Protein AF-A0A556C5D8-F1 (afdb_monomer)

pLDDT: mean 78.42, std 22.82, range [24.97, 98.62]

Organism: Brevibacterium aurantiacum (NCBI:txid273384)

Foldseek 3Di:
DFDPFFDDDPCCVVDPLLVPADPLLNVLLVVQRGDRQQALLQKDFQDLQVVQVVDDPDDSVNSVVSLVRCVVSVQWDADPVQRMIHRLCNNVRRVLLQALVSLVRNLVRLVVDPDLVVLLSSLVSLVPHDLVPHDQDQDPVPRGGSSRSSVVSSVVSNVVSVVSVVDDPDDDDPDDDDDDDDDDDDDDDDDDDDDDDDDDDDDDDDDDDDDPPDPPPDDPPPPVLLVVLLVLLQVLLVVLVHDRDDDDPVLSVLSVCCCPPVVDDSVLSSVLSVVQSPDPVSSVQCRGSNSCSVCVVVSVVVVVVVVPPDPPPPDPPDVVVVVVVVVVVVVVVVVVVVVVVVVVVVVVVD

Sequence (350 aa):
MAREYAKLLTRIWANGDFKALRASDQRLYFQLISQPDISMCGVVTLAEKRWSLQVADQDEGQISDCLASLESSRFVVVDRGTQEVLVRSYIRSDEAWKSPTTMKGIDSSVRAVLSESLKAVLRDELIRIDTSKLSVRVSEKTGQSTKDYVEGVIRVIADDFKALSQAPTEGACQGASDTPTQGHKRNLHTTEPEPAPTPATAPAPETSSCRQSQATDDEPRLRPDVDDLLDLLDAEIEANGNKIPTRTKRNHDDMRLLIDRDQYTTDQIRYVIGWCQHDNFWKANILSPKKLREKFPQLVARIKAEQERPSERGQARNRADERGDQSRAVIENLRRMEEQHTQAIQGELL

Secondary structure (DSSP, 8-state):
---------GGGGG-HHHHHS-HHHHHHHHHHHT-TT--TTSEEE--HHHHHTT-SS--HHHHHHHHHHHH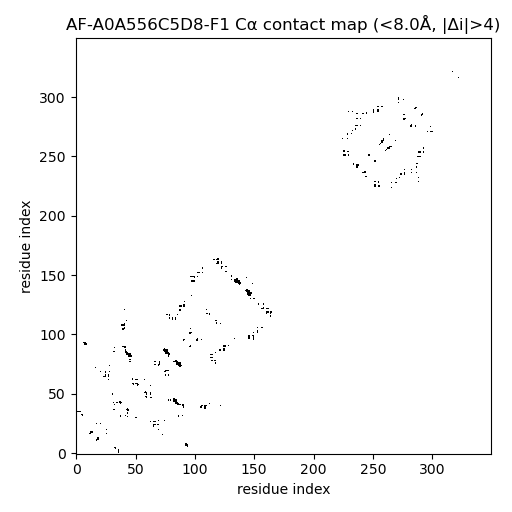HTTSEEEETTTTEEEETTHHHHH-GGGSHHHHHHHHHHHHH---H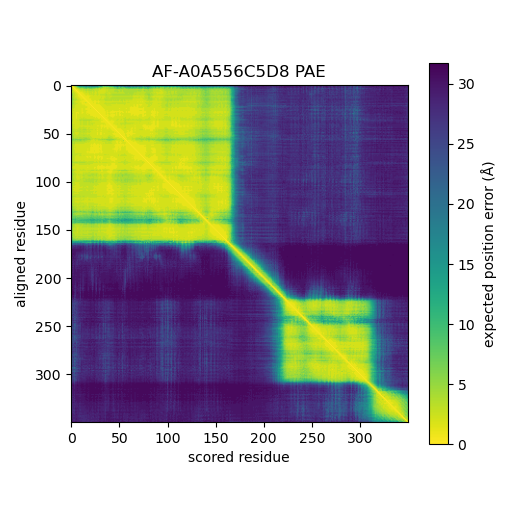HHHHHHHHHHHT---TTS--PBPTTTSSBHHHHHHHHHHHHHHHTSGGG----------------------------------------------------------HHHHHHHHHHHHHHHHTTPPPPP--HHHHHHHHHHHHTT---HHHHHHHHHHHHHSTTTTTT--SHHHHHHHHHHHHHHHHHHHSS----S----HHHHHHHHHHHHHHHHHHHHHHHHHHHHHH--

Solvent-accessible surface area (backbone atoms only — not comparable to full-atom values): 21568 Å² total; per-residue (Å²): 131,85,68,89,76,58,81,77,64,76,67,55,82,73,35,66,73,61,68,70,47,53,73,67,37,51,48,49,52,53,51,57,70,53,43,76,73,46,42,69,49,27,39,28,72,61,46,49,68,63,54,23,74,75,43,94,90,41,50,44,67,57,45,49,53,31,50,52,52,34,34,76,70,64,48,35,46,79,41,80,89,71,34,37,29,35,36,58,58,36,46,77,64,62,50,50,59,80,38,70,72,47,32,52,48,24,53,57,38,52,71,66,53,81,45,61,69,57,44,31,52,50,36,56,49,53,72,67,56,82,62,82,86,46,53,75,65,61,36,89,91,73,76,43,18,59,34,58,53,46,53,49,52,48,49,52,50,39,60,77,42,49,68,60,70,67,66,73,96,73,82,83,87,86,77,88,77,89,85,89,83,86,90,87,81,88,86,88,84,88,84,85,84,87,86,88,87,86,84,88,84,86,86,85,84,90,80,88,83,85,83,78,77,75,74,76,85,70,74,87,72,81,52,62,70,52,52,54,52,49,54,52,50,40,52,54,38,42,77,71,74,44,82,66,65,82,91,43,76,66,45,53,52,40,48,46,40,42,41,74,72,66,64,46,51,70,68,56,51,53,52,50,51,56,52,37,59,72,34,83,71,42,42,78,64,50,71,43,56,57,46,42,59,78,40,41,70,61,51,54,53,48,54,48,54,59,68,67,49,68,84,80,83,64,78,81,81,51,78,64,58,58,48,51,53,51,54,48,52,51,52,53,50,52,53,52,49,51,52,50,51,52,52,51,55,58,63,75,74,113

Structure (mmCIF, N/CA/C/O backbone):
data_AF-A0A556C5D8-F1
#
_entry.id   AF-A0A556C5D8-F1
#
loop_
_atom_site.group_PDB
_atom_site.id
_atom_site.type_symbol
_atom_site.label_atom_id
_atom_site.label_alt_id
_atom_site.label_comp_id
_atom_site.label_asym_id
_atom_site.label_entity_id
_atom_site.label_seq_id
_atom_site.pdbx_PDB_ins_code
_atom_site.Cartn_x
_atom_site.Cartn_y
_atom_site.Cartn_z
_atom_site.occupancy
_atom_site.B_iso_or_equiv
_atom_site.auth_seq_id
_atom_site.auth_comp_id
_atom_site.auth_asym_id
_atom_site.auth_atom_id
_atom_site.pdbx_PDB_model_num
ATOM 1 N N . MET A 1 1 ? -0.410 6.462 -10.526 1.00 48.69 1 MET A N 1
ATOM 2 C CA . MET A 1 1 ? -1.483 5.516 -10.901 1.00 48.69 1 MET A CA 1
ATOM 3 C C . MET A 1 1 ? -2.252 5.194 -9.639 1.00 48.69 1 MET A C 1
ATOM 5 O O . MET A 1 1 ? -1.605 4.951 -8.627 1.00 48.69 1 MET A O 1
ATOM 9 N N . ALA A 1 2 ? -3.581 5.274 -9.677 1.00 61.81 2 ALA A N 1
ATOM 10 C CA . ALA A 1 2 ? -4.414 4.850 -8.556 1.00 61.81 2 ALA A CA 1
ATOM 11 C C . ALA A 1 2 ? -4.236 3.338 -8.332 1.00 61.81 2 ALA A C 1
ATOM 13 O O . ALA A 1 2 ? -4.029 2.590 -9.288 1.00 61.81 2 ALA A O 1
ATOM 14 N N . ARG A 1 3 ? -4.240 2.901 -7.074 1.00 79.81 3 ARG A N 1
ATOM 15 C CA . ARG A 1 3 ? -4.069 1.493 -6.705 1.00 79.81 3 ARG A CA 1
ATOM 16 C C . ARG A 1 3 ? -5.371 0.738 -6.975 1.00 79.81 3 ARG A C 1
ATOM 18 O O . ARG A 1 3 ? -6.391 1.073 -6.390 1.00 79.81 3 ARG A O 1
ATOM 25 N N . GLU A 1 4 ? -5.328 -0.273 -7.839 1.00 88.56 4 GLU A N 1
ATOM 26 C CA . GLU A 1 4 ? -6.520 -1.060 -8.211 1.00 88.56 4 GLU A CA 1
ATOM 27 C C . GLU A 1 4 ? -6.743 -2.286 -7.316 1.00 88.56 4 GLU A C 1
ATOM 29 O O . GLU A 1 4 ? -7.871 -2.741 -7.153 1.00 88.56 4 GLU A O 1
ATOM 34 N N . TYR A 1 5 ? -5.675 -2.837 -6.733 1.00 91.50 5 TYR A N 1
ATOM 35 C CA . TYR A 1 5 ? -5.735 -4.044 -5.912 1.00 91.50 5 TYR A CA 1
ATOM 36 C C . TYR A 1 5 ? -4.735 -3.998 -4.753 1.00 91.50 5 TYR A C 1
ATOM 38 O O . TYR A 1 5 ? -3.703 -3.320 -4.807 1.00 91.50 5 TYR A O 1
ATOM 46 N N . ALA A 1 6 ? -5.025 -4.776 -3.711 1.00 91.94 6 ALA A N 1
ATOM 47 C CA . ALA A 1 6 ? -4.117 -5.023 -2.599 1.00 91.94 6 ALA A CA 1
ATOM 48 C C . ALA A 1 6 ? -3.494 -6.417 -2.706 1.00 91.94 6 ALA A C 1
ATOM 50 O O . ALA A 1 6 ? -4.176 -7.395 -3.015 1.00 91.94 6 ALA A O 1
ATOM 51 N N . LYS A 1 7 ? -2.188 -6.523 -2.441 1.00 92.12 7 LYS A N 1
ATOM 52 C CA . LYS A 1 7 ? -1.512 -7.819 -2.382 1.00 92.12 7 LYS A CA 1
ATOM 53 C C . LYS A 1 7 ? -1.818 -8.487 -1.043 1.00 92.12 7 LYS A C 1
ATOM 55 O O . LYS A 1 7 ? -1.436 -7.974 0.005 1.00 92.12 7 LYS A O 1
ATOM 60 N N . LEU A 1 8 ? -2.439 -9.664 -1.090 1.00 93.06 8 LEU A N 1
ATOM 61 C CA . LEU A 1 8 ? -2.645 -10.514 0.077 1.00 93.06 8 LEU A CA 1
ATOM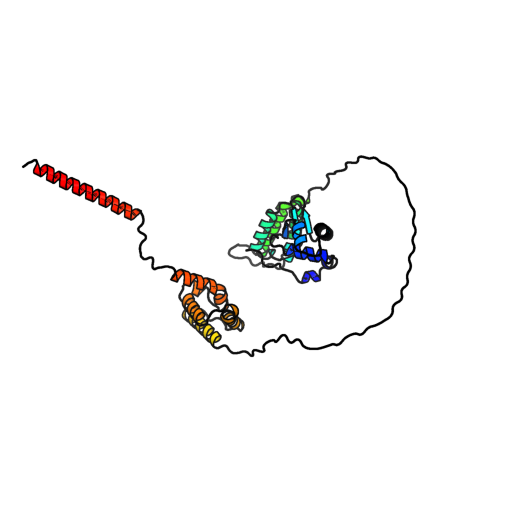 62 C C . LEU A 1 8 ? -1.825 -11.800 -0.055 1.00 93.06 8 LEU A C 1
ATOM 64 O O . LEU A 1 8 ? -2.045 -12.603 -0.959 1.00 93.06 8 LEU A O 1
ATOM 68 N N . LEU A 1 9 ? -0.865 -12.001 0.848 1.00 92.88 9 LEU A N 1
ATOM 69 C CA . LEU A 1 9 ? -0.041 -13.207 0.846 1.00 92.88 9 LEU A CA 1
ATOM 70 C C . LEU A 1 9 ? -0.735 -14.342 1.599 1.00 92.88 9 LEU A C 1
ATOM 72 O O . LEU A 1 9 ? -1.096 -14.194 2.764 1.00 92.88 9 LEU A O 1
ATOM 76 N N . THR A 1 10 ? -0.813 -15.516 0.972 1.00 94.50 10 THR A N 1
ATOM 77 C CA . THR A 1 10 ? -1.449 -16.722 1.536 1.00 94.50 10 THR A CA 1
ATOM 78 C C . THR A 1 10 ? -0.845 -17.169 2.869 1.00 94.50 10 THR A C 1
ATOM 80 O O . THR A 1 10 ? -1.541 -17.758 3.692 1.00 94.50 10 THR A O 1
ATOM 83 N N . ARG A 1 11 ? 0.425 -16.824 3.134 1.00 93.62 11 ARG A N 1
ATOM 84 C CA . ARG A 1 11 ? 1.113 -17.093 4.409 1.00 93.62 11 ARG A CA 1
ATOM 85 C C . ARG A 1 11 ? 0.444 -16.451 5.628 1.00 93.62 11 ARG A C 1
ATOM 87 O O . ARG A 1 11 ? 0.745 -16.859 6.744 1.00 93.62 11 ARG A O 1
ATOM 94 N N . ILE A 1 12 ? -0.445 -15.471 5.441 1.00 95.06 12 ILE A N 1
ATOM 95 C CA . ILE A 1 12 ? -1.185 -14.852 6.548 1.00 95.06 12 ILE A CA 1
ATOM 96 C C . ILE A 1 12 ? -1.992 -15.886 7.345 1.00 95.06 12 ILE A C 1
ATOM 98 O O . ILE A 1 12 ? -2.050 -15.808 8.566 1.00 95.06 12 ILE A O 1
ATOM 102 N N . TRP A 1 13 ? -2.507 -16.923 6.678 1.00 95.69 13 TRP A N 1
ATOM 103 C CA . TRP A 1 13 ? -3.275 -17.999 7.309 1.00 95.69 13 TRP A CA 1
ATOM 104 C C . TRP A 1 13 ? -2.419 -18.963 8.139 1.00 95.69 13 TRP A C 1
ATOM 106 O O . TRP A 1 13 ? -2.957 -19.753 8.910 1.00 95.69 13 TRP A O 1
ATOM 116 N N . ALA A 1 14 ? -1.090 -18.895 8.012 1.00 96.19 14 ALA A N 1
ATOM 117 C CA . ALA A 1 14 ? -0.152 -19.622 8.862 1.00 96.19 14 ALA A CA 1
ATOM 118 C C . ALA A 1 14 ? 0.304 -18.802 10.086 1.00 96.19 14 ALA A C 1
ATOM 120 O O . ALA A 1 14 ? 0.977 -19.341 10.961 1.00 96.19 14 ALA A O 1
ATOM 121 N N . ASN A 1 15 ? -0.044 -17.511 10.168 1.00 94.94 15 ASN A N 1
ATOM 122 C CA . ASN A 1 15 ? 0.349 -16.643 11.275 1.00 94.94 15 ASN A CA 1
ATOM 123 C C . ASN A 1 15 ? -0.544 -16.895 12.506 1.00 94.94 15 ASN A C 1
ATOM 125 O O . ASN A 1 15 ? -1.748 -16.643 12.463 1.00 94.94 15 ASN A O 1
ATOM 129 N N . GLY A 1 16 ? 0.053 -17.378 13.602 1.00 96.88 16 GLY A N 1
ATOM 130 C CA . GLY A 1 16 ? -0.649 -17.658 14.859 1.00 96.88 16 GLY A CA 1
ATOM 131 C C . GLY A 1 16 ? -1.319 -16.428 15.474 1.00 96.88 16 GLY A C 1
ATOM 132 O O . GLY A 1 16 ? -2.478 -16.518 15.871 1.00 96.88 16 GLY A O 1
ATOM 133 N N . ASP A 1 17 ? -0.643 -15.278 15.454 1.00 96.50 17 ASP A N 1
ATOM 134 C CA . ASP A 1 17 ? -1.168 -14.023 16.004 1.00 96.50 17 ASP A CA 1
ATOM 135 C C . ASP A 1 17 ? -2.386 -13.550 15.207 1.00 96.50 17 ASP A C 1
ATOM 137 O O . ASP A 1 17 ? -3.381 -13.115 15.776 1.00 96.50 17 ASP A O 1
ATOM 141 N N . PHE A 1 18 ? -2.349 -13.698 13.877 1.00 97.00 18 PHE A N 1
ATOM 142 C CA . PHE A 1 18 ? -3.474 -13.309 13.022 1.00 97.00 18 PHE A CA 1
ATOM 143 C C . PHE A 1 18 ? -4.680 -14.224 13.239 1.00 97.00 18 PHE A C 1
ATOM 145 O O . PHE A 1 18 ? -5.815 -13.757 13.302 1.00 97.00 18 PHE A O 1
ATOM 152 N N . LYS A 1 19 ? -4.445 -15.531 13.397 1.00 97.31 19 LYS A N 1
ATOM 153 C CA . LYS A 1 19 ? -5.501 -16.510 13.686 1.00 97.31 19 LYS A CA 1
ATOM 154 C C . LYS A 1 19 ? -6.168 -16.297 15.047 1.00 97.31 19 LYS A C 1
ATOM 156 O O . LYS A 1 19 ? -7.308 -16.715 15.204 1.00 97.31 19 LYS A O 1
ATOM 161 N N . ALA A 1 20 ? -5.467 -15.698 16.008 1.00 97.56 20 ALA A N 1
ATOM 162 C CA . ALA A 1 20 ? -6.001 -15.401 17.335 1.00 97.56 20 ALA A CA 1
ATOM 163 C C . ALA A 1 20 ? -6.923 -14.166 17.358 1.00 97.56 20 ALA A C 1
ATOM 165 O O . ALA A 1 20 ? -7.664 -13.976 18.321 1.00 97.56 20 ALA A O 1
ATOM 166 N N . LEU A 1 21 ? -6.895 -13.338 16.307 1.00 97.81 21 LEU A N 1
ATOM 167 C CA . LEU A 1 21 ? -7.764 -12.170 16.178 1.00 97.81 21 LEU A CA 1
ATOM 168 C C . LEU A 1 21 ? -9.237 -12.562 16.010 1.00 97.81 21 LEU A C 1
ATOM 170 O O . LEU A 1 21 ? -9.569 -13.577 15.391 1.00 97.81 21 LEU A O 1
ATOM 174 N N . ARG A 1 22 ? -10.137 -11.689 16.479 1.00 98.00 22 ARG A N 1
ATOM 175 C CA . ARG A 1 22 ? -11.575 -11.801 16.197 1.00 98.00 22 ARG A CA 1
ATOM 176 C C . ARG A 1 22 ? -11.821 -11.652 14.695 1.00 98.00 22 ARG A C 1
ATOM 178 O O . ARG A 1 22 ? -11.087 -10.944 14.005 1.00 98.00 22 ARG A O 1
ATOM 185 N N . ALA A 1 23 ? -12.909 -12.232 14.193 1.00 97.75 23 ALA A N 1
ATOM 186 C CA . ALA A 1 23 ? -13.290 -12.088 12.785 1.00 97.75 23 ALA A CA 1
ATOM 187 C C . ALA A 1 23 ? -13.443 -10.610 12.365 1.00 97.75 23 ALA A C 1
ATOM 189 O O . ALA A 1 23 ? -13.009 -10.229 11.278 1.00 97.75 23 ALA A O 1
ATOM 190 N N . SER A 1 24 ? -13.986 -9.762 13.247 1.00 97.56 24 SER A N 1
ATOM 191 C CA . SER A 1 24 ? -14.103 -8.315 13.028 1.00 97.56 24 SER A CA 1
ATOM 192 C C . SER A 1 24 ? -12.744 -7.620 12.897 1.00 97.56 24 SER A C 1
ATOM 194 O O . SER A 1 24 ? -12.581 -6.760 12.035 1.00 97.56 24 SER A O 1
ATOM 196 N N . ASP A 1 25 ? -11.758 -8.031 13.698 1.00 98.19 25 ASP A N 1
ATOM 197 C CA . ASP A 1 25 ? -10.405 -7.466 13.700 1.00 98.19 25 ASP A CA 1
ATOM 198 C C . ASP A 1 25 ? -9.641 -7.891 12.435 1.00 98.19 25 ASP A C 1
ATOM 200 O O . ASP A 1 25 ? -9.009 -7.065 11.779 1.00 98.19 25 ASP A O 1
ATOM 204 N N . GLN A 1 26 ? -9.755 -9.165 12.035 1.00 98.06 26 GLN A N 1
ATOM 205 C CA . GLN A 1 26 ? -9.200 -9.663 10.768 1.00 98.06 26 GLN A CA 1
ATOM 206 C C . GLN A 1 26 ? -9.795 -8.917 9.565 1.00 98.06 26 GLN A C 1
ATOM 208 O O . GLN A 1 26 ? -9.069 -8.508 8.658 1.00 98.06 26 GLN A O 1
ATOM 213 N N . ARG A 1 27 ? -11.117 -8.707 9.570 1.00 97.50 27 ARG A N 1
ATOM 214 C CA . ARG A 1 27 ? -11.841 -7.960 8.535 1.00 97.50 27 ARG A CA 1
ATOM 215 C C . ARG A 1 27 ? -11.383 -6.504 8.473 1.00 97.50 27 ARG A C 1
ATOM 217 O O . ARG A 1 27 ? -11.071 -6.036 7.379 1.00 97.50 27 ARG A O 1
ATOM 224 N N . LEU A 1 28 ? -11.258 -5.822 9.615 1.00 98.19 28 LEU A N 1
ATOM 225 C CA . LEU A 1 28 ? -10.736 -4.454 9.656 1.00 98.19 28 LEU A CA 1
ATOM 226 C C . LEU A 1 28 ? -9.284 -4.393 9.164 1.00 98.19 28 LEU A C 1
ATOM 228 O O . LEU A 1 28 ? -8.945 -3.516 8.377 1.00 98.19 28 LEU A O 1
ATOM 232 N N . TYR A 1 29 ? -8.429 -5.350 9.533 1.00 97.94 29 TYR A N 1
ATOM 233 C CA . TYR A 1 29 ? -7.067 -5.422 8.997 1.00 97.94 29 TYR A CA 1
ATOM 234 C C . TYR A 1 29 ? -7.061 -5.495 7.460 1.00 97.94 29 TYR A C 1
ATOM 236 O O . TYR A 1 29 ? -6.327 -4.748 6.808 1.00 97.94 29 TYR A O 1
ATOM 244 N N . PHE A 1 30 ? -7.913 -6.343 6.868 1.00 97.50 30 PHE A N 1
ATOM 245 C CA . PHE A 1 30 ? -8.060 -6.420 5.412 1.00 97.50 30 PHE A CA 1
ATOM 246 C C . PHE A 1 30 ? -8.592 -5.126 4.801 1.00 97.50 30 PHE A C 1
ATOM 248 O O . PHE A 1 30 ? -8.097 -4.694 3.757 1.00 97.50 30 PHE A O 1
ATOM 255 N N . GLN A 1 31 ? -9.552 -4.484 5.463 1.00 96.88 31 GLN A N 1
ATOM 256 C CA . GLN A 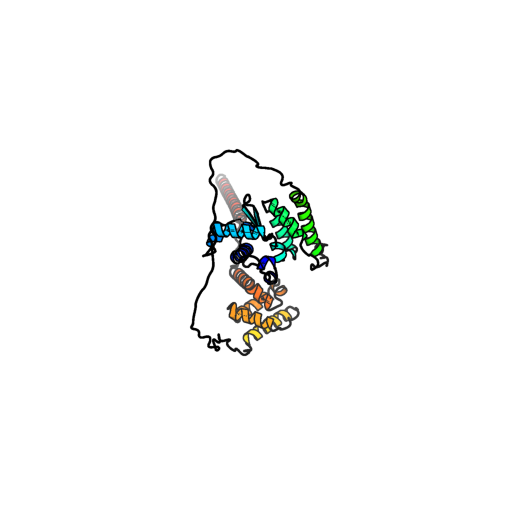1 31 ? -10.080 -3.189 5.057 1.00 96.88 31 GLN A CA 1
ATOM 257 C C . GLN A 1 31 ? -8.978 -2.122 5.037 1.00 96.88 31 GLN A C 1
ATOM 259 O O . GLN A 1 31 ? -8.879 -1.398 4.051 1.00 96.88 31 GLN A O 1
ATOM 264 N N . LEU A 1 32 ? -8.105 -2.068 6.051 1.00 97.25 32 LEU A N 1
ATOM 265 C CA . LEU A 1 32 ? -6.997 -1.108 6.135 1.00 97.25 32 LEU A CA 1
ATOM 266 C C . LEU A 1 32 ? -5.977 -1.301 5.005 1.00 97.25 32 LEU A C 1
ATOM 268 O O . LEU A 1 32 ? -5.659 -0.351 4.292 1.00 97.25 32 LEU A O 1
ATOM 272 N N . ILE A 1 33 ? -5.497 -2.530 4.777 1.00 96.31 33 ILE A N 1
ATOM 273 C CA . ILE A 1 33 ? -4.471 -2.786 3.745 1.00 96.31 33 ILE A CA 1
ATOM 274 C C . ILE A 1 33 ? -4.988 -2.639 2.311 1.00 96.31 33 ILE A C 1
ATOM 276 O O . ILE A 1 33 ? -4.177 -2.634 1.380 1.00 96.31 33 ILE A O 1
ATOM 280 N N . SER A 1 34 ? -6.306 -2.554 2.125 1.00 95.38 34 SER A N 1
ATOM 281 C CA . SER A 1 34 ? -6.972 -2.403 0.829 1.00 95.38 34 SER A CA 1
ATOM 282 C C . SER A 1 34 ? -7.581 -1.021 0.600 1.00 95.38 34 SER A C 1
ATOM 284 O O . SER A 1 34 ? -8.185 -0.801 -0.448 1.00 95.38 34 SER A O 1
ATOM 286 N N . GLN A 1 35 ? -7.367 -0.067 1.513 1.00 95.06 35 GLN A N 1
ATOM 287 C CA . GLN A 1 35 ? -7.800 1.307 1.286 1.00 95.06 35 GLN A CA 1
ATOM 288 C C . GLN A 1 35 ? -7.082 1.938 0.072 1.00 95.06 35 GLN A C 1
ATOM 290 O O . GLN A 1 35 ? -5.907 1.640 -0.184 1.00 95.06 35 GLN A O 1
ATOM 295 N N . PRO A 1 36 ? -7.763 2.826 -0.675 1.00 93.12 36 PRO A N 1
ATOM 296 C CA . PRO A 1 36 ? -7.181 3.507 -1.831 1.00 93.12 36 PRO A CA 1
ATOM 297 C C . PRO A 1 36 ? -6.132 4.565 -1.453 1.00 93.12 36 PRO A C 1
ATOM 299 O O . PRO A 1 36 ? -5.277 4.886 -2.275 1.00 93.12 36 PRO A O 1
ATOM 302 N N . ASP A 1 37 ? -6.189 5.100 -0.232 1.00 94.00 37 ASP A N 1
ATOM 303 C CA . ASP A 1 37 ? -5.324 6.163 0.294 1.00 94.00 37 ASP A CA 1
ATOM 304 C C . ASP A 1 37 ? -4.154 5.648 1.150 1.00 94.00 37 ASP A C 1
ATOM 306 O O . ASP A 1 37 ? -3.397 6.452 1.690 1.00 94.00 37 ASP A O 1
ATOM 310 N N . ILE A 1 38 ? -3.956 4.329 1.261 1.00 96.06 38 ILE A N 1
ATOM 311 C CA . ILE A 1 38 ? -2.793 3.787 1.975 1.00 96.06 38 ILE A CA 1
ATOM 312 C C . ILE A 1 38 ? -1.491 4.098 1.223 1.00 96.06 38 ILE A C 1
ATOM 314 O O . ILE A 1 38 ? -1.346 3.840 0.023 1.00 96.06 38 ILE A O 1
ATOM 318 N N . SER A 1 39 ? -0.520 4.646 1.946 1.00 96.06 39 SER A N 1
ATOM 319 C CA . SER A 1 39 ? 0.785 5.026 1.413 1.00 96.06 39 SER A CA 1
ATOM 320 C C . SER A 1 39 ? 1.675 3.810 1.119 1.00 96.06 39 SER A C 1
ATOM 322 O O . SER A 1 39 ? 1.414 2.685 1.556 1.00 96.06 39 SER A O 1
ATOM 324 N N . MET A 1 40 ? 2.800 4.023 0.423 1.00 95.31 40 MET A N 1
ATOM 325 C CA . MET A 1 40 ? 3.754 2.934 0.155 1.00 95.31 40 MET A CA 1
ATOM 326 C C . MET A 1 40 ? 4.412 2.382 1.428 1.00 95.31 40 MET A C 1
ATOM 328 O O . MET A 1 40 ? 4.891 1.249 1.416 1.00 95.31 40 MET A O 1
ATOM 332 N N . CYS A 1 41 ? 4.433 3.154 2.520 1.00 96.69 41 CYS A N 1
ATOM 333 C CA . CYS A 1 41 ? 4.939 2.702 3.815 1.00 96.69 41 CYS A CA 1
ATOM 334 C C . CYS A 1 41 ? 3.857 2.075 4.714 1.00 96.69 41 CYS A C 1
ATOM 336 O O . CYS A 1 41 ? 4.185 1.592 5.793 1.00 96.69 41 CYS A O 1
ATOM 338 N N . GLY A 1 42 ? 2.599 2.001 4.261 1.00 97.12 42 GLY A N 1
ATOM 339 C CA . GLY A 1 42 ? 1.514 1.351 5.001 1.00 97.12 42 GLY A CA 1
ATOM 340 C C . GLY A 1 42 ? 0.800 2.250 6.004 1.00 97.12 42 GLY A C 1
ATOM 341 O O . GLY A 1 42 ? 0.186 1.737 6.938 1.00 97.12 42 GLY A O 1
ATOM 342 N N . VAL A 1 43 ? 0.896 3.569 5.829 1.00 98.31 43 VAL A N 1
ATOM 343 C CA . VAL A 1 43 ? 0.160 4.555 6.628 1.00 98.31 43 VAL A CA 1
ATOM 344 C C . VAL A 1 43 ? -1.121 4.940 5.898 1.00 98.31 43 VAL A C 1
ATOM 346 O O . VAL A 1 43 ? -1.097 5.184 4.693 1.00 98.31 43 VAL A O 1
ATOM 349 N N . VAL A 1 44 ? -2.232 4.985 6.625 1.00 97.75 44 VAL A N 1
ATOM 350 C CA . VAL A 1 44 ? -3.548 5.404 6.136 1.00 97.75 44 VAL A CA 1
ATOM 351 C C . VAL A 1 44 ? -4.139 6.452 7.075 1.00 97.75 44 VAL A C 1
ATOM 353 O O . VAL A 1 44 ? -3.843 6.459 8.270 1.00 97.75 44 VAL A O 1
ATOM 356 N N . THR A 1 45 ? -4.984 7.337 6.551 1.00 97.62 45 THR A N 1
ATOM 357 C CA . THR A 1 45 ? -5.720 8.309 7.366 1.00 97.62 45 THR A CA 1
ATOM 358 C C . THR A 1 45 ? -6.683 7.599 8.320 1.00 97.62 45 THR A C 1
ATOM 360 O O . THR A 1 45 ? -7.474 6.755 7.889 1.00 97.62 45 THR A O 1
ATOM 363 N N . LEU A 1 46 ? -6.649 7.966 9.603 1.00 98.06 46 LEU A N 1
ATOM 364 C CA . LEU A 1 46 ? -7.586 7.498 10.622 1.00 98.06 46 LEU A CA 1
ATOM 365 C C . LEU A 1 46 ? -8.992 8.017 10.305 1.00 98.06 46 LEU A C 1
ATOM 367 O O . LEU A 1 46 ? -9.288 9.195 10.488 1.00 98.06 46 LEU A O 1
ATOM 371 N N . ALA A 1 47 ? -9.860 7.133 9.816 1.00 96.56 47 ALA A N 1
ATOM 372 C CA . ALA A 1 47 ? -11.180 7.508 9.322 1.00 96.56 47 ALA A CA 1
ATOM 373 C C . ALA A 1 47 ? -12.262 6.527 9.800 1.00 96.56 47 ALA A C 1
ATOM 375 O O . ALA A 1 47 ? -12.954 5.916 8.987 1.00 96.56 47 ALA A O 1
ATOM 376 N N . GLU A 1 48 ? -12.418 6.388 11.120 1.00 97.31 48 GLU A N 1
ATOM 377 C CA . GLU A 1 48 ? -13.325 5.417 11.764 1.00 97.31 48 GLU A CA 1
ATOM 378 C C . GLU A 1 48 ? -14.762 5.519 11.229 1.00 97.31 48 GLU A C 1
ATOM 380 O O . GLU A 1 48 ? -15.322 4.530 10.754 1.00 97.31 48 GLU A O 1
ATOM 385 N N . LYS A 1 49 ? -15.308 6.739 11.163 1.00 97.06 49 LYS A N 1
ATOM 386 C CA . LYS A 1 49 ? -16.622 7.012 10.566 1.00 97.06 49 LYS A CA 1
ATOM 387 C C . LYS A 1 49 ? -16.731 6.616 9.090 1.00 97.06 49 LYS A C 1
ATOM 389 O O . LYS A 1 49 ? -17.787 6.198 8.636 1.00 97.06 49 LYS A O 1
ATOM 394 N N . ARG A 1 50 ? -15.664 6.765 8.298 1.00 97.38 50 ARG A N 1
ATOM 395 C CA . ARG A 1 50 ? -15.669 6.351 6.881 1.00 97.38 50 ARG A CA 1
ATOM 396 C C . ARG A 1 50 ? -15.678 4.830 6.771 1.00 97.38 50 ARG A C 1
ATOM 398 O O . ARG A 1 50 ? -16.335 4.291 5.887 1.00 97.38 50 ARG A O 1
ATOM 405 N N . TRP A 1 51 ? -14.939 4.152 7.642 1.00 97.56 51 TRP A N 1
ATOM 406 C CA . TRP A 1 51 ? -14.830 2.698 7.634 1.00 97.56 51 TRP A CA 1
ATOM 407 C C . TRP A 1 51 ? -16.099 2.011 8.133 1.00 97.56 51 TRP A C 1
ATOM 409 O O . TRP A 1 51 ? -16.451 0.980 7.564 1.00 97.56 51 TRP A O 1
ATOM 419 N N . SER A 1 52 ? -16.827 2.600 9.089 1.00 97.31 52 SER A N 1
ATOM 420 C CA . SER A 1 52 ? -18.134 2.082 9.523 1.00 97.31 52 SER A CA 1
ATOM 421 C C . SER A 1 52 ? -19.193 2.138 8.415 1.00 97.31 52 SER A C 1
ATOM 423 O O . SER A 1 52 ? -20.045 1.268 8.333 1.00 97.31 52 SER A O 1
ATOM 425 N N . LEU A 1 53 ? -19.097 3.083 7.472 1.00 97.38 53 LEU A N 1
ATOM 426 C CA . LEU A 1 53 ? -19.992 3.141 6.304 1.00 97.38 53 LEU A CA 1
ATOM 427 C C . LEU A 1 53 ? -19.705 2.069 5.236 1.00 97.38 53 LEU A C 1
ATOM 429 O O . LEU A 1 53 ? -20.475 1.927 4.288 1.00 97.38 53 LEU A O 1
ATOM 433 N N . GLN A 1 54 ? -18.597 1.333 5.348 1.00 96.00 54 GLN A N 1
ATOM 434 C CA . GLN A 1 54 ? -18.200 0.283 4.398 1.00 96.00 54 GLN A CA 1
ATOM 435 C C . GLN A 1 54 ? -18.605 -1.121 4.879 1.00 96.00 54 GLN A C 1
ATOM 437 O O . GLN A 1 54 ? -18.223 -2.122 4.271 1.00 96.00 54 GLN A O 1
ATOM 442 N N . VAL A 1 55 ? -19.354 -1.205 5.979 1.00 95.75 55 VAL A N 1
ATOM 443 C CA . VAL A 1 55 ? -19.722 -2.447 6.653 1.00 95.75 55 VAL A CA 1
ATOM 444 C C . VAL A 1 55 ? -21.135 -2.325 7.226 1.00 95.75 55 VAL A C 1
ATOM 446 O O . VAL A 1 55 ? -21.518 -1.283 7.738 1.00 95.75 55 VAL A O 1
ATOM 449 N N . ALA A 1 56 ? -21.945 -3.377 7.098 1.00 95.69 56 ALA A N 1
ATOM 450 C CA . ALA A 1 56 ? -23.357 -3.320 7.488 1.00 95.69 56 ALA A CA 1
ATOM 451 C C . ALA A 1 56 ? -23.588 -3.552 8.992 1.00 95.69 56 ALA A C 1
ATOM 453 O O . ALA A 1 56 ? -24.600 -3.117 9.532 1.00 95.69 56 ALA A O 1
ATOM 454 N N . ASP A 1 57 ? -22.677 -4.271 9.649 1.00 95.06 57 ASP A N 1
ATOM 455 C CA . ASP A 1 57 ? -22.821 -4.799 11.008 1.00 95.06 57 ASP A CA 1
ATOM 456 C C . ASP A 1 57 ? -21.906 -4.120 12.041 1.00 95.06 57 ASP A C 1
ATOM 458 O O . ASP A 1 57 ? -21.795 -4.617 13.162 1.00 95.06 57 ASP A O 1
ATOM 462 N N . GLN A 1 58 ? -21.226 -3.023 11.676 1.00 95.69 58 GLN A N 1
ATOM 463 C CA . GLN A 1 58 ? -20.358 -2.285 12.597 1.00 95.69 58 GLN A CA 1
ATOM 464 C C . GLN A 1 58 ? -20.596 -0.776 12.567 1.00 95.69 58 GLN A C 1
ATOM 466 O O . GLN A 1 58 ? -20.583 -0.158 11.504 1.00 95.69 58 GLN A O 1
ATOM 471 N N . ASP A 1 59 ? -20.730 -0.178 13.746 1.00 97.31 59 ASP A N 1
ATOM 472 C CA . ASP A 1 59 ? -20.712 1.267 13.946 1.00 97.31 59 ASP A CA 1
ATOM 473 C C . ASP A 1 59 ? -19.294 1.810 14.220 1.00 97.31 59 ASP A C 1
ATOM 475 O O . ASP A 1 59 ? -18.304 1.078 14.249 1.00 97.31 59 ASP A O 1
ATOM 479 N N . GLU A 1 60 ? -19.183 3.130 14.386 1.00 97.56 60 GLU A N 1
ATOM 480 C CA . GLU A 1 60 ? -17.907 3.808 14.647 1.00 97.56 60 GLU A CA 1
ATOM 481 C C . GLU A 1 60 ? -17.232 3.328 15.945 1.00 97.56 60 GLU A C 1
ATOM 483 O O . GLU A 1 60 ? -16.017 3.128 15.958 1.00 97.56 60 GLU A O 1
ATOM 488 N N . GLY A 1 61 ? -18.003 3.060 17.004 1.00 98.00 61 GLY A N 1
ATOM 489 C CA . GLY A 1 61 ? -17.472 2.555 18.272 1.00 98.00 61 GLY A CA 1
ATOM 490 C C . GLY A 1 61 ? -16.876 1.159 18.113 1.00 98.00 61 GLY A C 1
ATOM 491 O O . GLY A 1 61 ? -15.751 0.906 18.542 1.00 98.00 61 GLY A O 1
ATOM 492 N N . GLN A 1 62 ? -17.567 0.282 17.384 1.00 98.19 62 GLN A N 1
ATOM 493 C CA . GLN A 1 62 ? -17.081 -1.061 17.075 1.00 98.19 62 GLN A CA 1
ATOM 494 C C . GLN A 1 62 ? -15.821 -1.042 16.195 1.00 98.19 62 GLN A C 1
ATOM 496 O O . GLN A 1 62 ? -14.965 -1.918 16.344 1.00 98.19 62 GLN A O 1
ATOM 501 N N . ILE A 1 63 ? -15.671 -0.063 15.293 1.00 98.25 63 ILE A N 1
ATOM 502 C CA . ILE A 1 63 ? -14.424 0.136 14.536 1.00 98.25 63 ILE A CA 1
ATOM 503 C C . ILE A 1 63 ? -13.291 0.579 15.469 1.00 98.25 63 ILE A C 1
ATOM 505 O O . ILE A 1 63 ? -12.195 0.019 15.383 1.00 98.25 63 ILE A O 1
ATOM 509 N N . SER A 1 64 ? -13.551 1.513 16.388 1.00 98.19 64 SER A N 1
ATOM 510 C CA . SER A 1 64 ? -12.574 1.945 17.398 1.00 98.19 64 SER A CA 1
ATOM 511 C C . SER A 1 64 ? -12.111 0.783 18.284 1.00 98.19 64 SER A C 1
ATOM 513 O O . SER A 1 64 ? -10.910 0.597 18.491 1.00 98.19 64 SER A O 1
ATOM 515 N N . ASP A 1 65 ? -13.037 -0.072 18.722 1.00 98.38 65 ASP A N 1
ATOM 516 C CA . ASP A 1 65 ? -12.731 -1.271 19.512 1.00 98.38 65 ASP A CA 1
ATOM 517 C C . ASP A 1 65 ? -11.887 -2.284 18.727 1.00 98.38 65 ASP A C 1
ATOM 519 O O . ASP A 1 65 ? -11.002 -2.945 19.280 1.00 98.38 65 ASP A O 1
ATOM 523 N N . CYS A 1 66 ? -12.144 -2.429 17.424 1.00 98.31 66 CYS A N 1
ATOM 524 C CA . CYS A 1 66 ? -11.326 -3.271 16.554 1.00 98.31 66 CYS A CA 1
ATOM 525 C C . CYS A 1 66 ? -9.915 -2.690 16.372 1.00 98.31 66 CYS A C 1
ATOM 527 O O . CYS A 1 66 ? -8.944 -3.446 16.410 1.00 98.31 66 CYS A O 1
ATOM 529 N N . LEU A 1 67 ? -9.770 -1.366 16.230 1.00 98.31 67 LEU A N 1
ATOM 530 C CA . LEU A 1 67 ? -8.458 -0.709 16.181 1.00 98.31 67 LEU A CA 1
ATOM 531 C C . LEU A 1 67 ? -7.672 -0.921 17.475 1.00 98.31 67 LEU A C 1
ATOM 533 O O . LEU A 1 67 ? -6.505 -1.300 17.407 1.00 98.31 67 LEU A O 1
ATOM 537 N N . ALA A 1 68 ? -8.309 -0.750 18.636 1.00 98.12 68 ALA A N 1
ATOM 538 C CA . ALA A 1 68 ? -7.677 -0.987 19.933 1.00 98.12 68 ALA A CA 1
ATOM 539 C C . ALA A 1 68 ? -7.224 -2.452 20.088 1.00 98.12 68 ALA A C 1
ATOM 541 O O . ALA A 1 68 ? -6.109 -2.726 20.541 1.00 98.12 68 ALA A O 1
ATOM 542 N N . SER A 1 69 ? -8.050 -3.407 19.643 1.00 98.25 69 SER A N 1
ATOM 543 C CA . SER A 1 69 ? -7.691 -4.832 19.613 1.00 98.25 69 SER A CA 1
ATOM 544 C C . SER A 1 69 ? -6.480 -5.097 18.705 1.00 98.25 69 SER A C 1
ATOM 546 O O . SER A 1 69 ? -5.504 -5.727 19.129 1.00 98.25 69 SER A O 1
ATOM 548 N N . LEU A 1 70 ? -6.484 -4.554 17.482 1.00 98.31 70 LEU A N 1
ATOM 549 C CA . LEU A 1 70 ? -5.373 -4.686 16.533 1.00 98.31 70 LEU A CA 1
ATOM 550 C C . LEU A 1 70 ? -4.085 -4.022 17.039 1.00 98.31 70 LEU A C 1
ATOM 552 O O . LEU A 1 70 ? -2.996 -4.549 16.806 1.00 98.31 70 LEU A O 1
ATOM 556 N N . GLU A 1 71 ? -4.186 -2.888 17.728 1.00 97.81 71 GLU A N 1
ATOM 557 C CA . GLU A 1 71 ? -3.049 -2.190 18.328 1.00 97.81 71 GLU A CA 1
ATOM 558 C C . GLU A 1 71 ? -2.450 -2.989 19.494 1.00 97.81 71 GLU A C 1
ATOM 560 O O . GLU A 1 71 ? -1.234 -3.210 19.533 1.00 97.81 71 GLU A O 1
ATOM 565 N N . SER A 1 72 ? -3.293 -3.525 20.387 1.00 97.12 72 SER A N 1
ATOM 566 C CA . SER A 1 72 ? -2.850 -4.393 21.491 1.00 97.12 72 SER A CA 1
ATOM 567 C C . SER A 1 72 ? -2.155 -5.665 20.985 1.00 97.12 72 SER A C 1
ATOM 569 O O . SER A 1 72 ? -1.126 -6.077 21.523 1.00 97.12 72 SER A O 1
ATOM 571 N N . SER A 1 73 ? -2.646 -6.214 19.870 1.00 96.94 73 SER A N 1
ATOM 572 C CA . SER A 1 73 ? -2.069 -7.367 19.170 1.00 96.94 73 SER A CA 1
ATOM 573 C C . SER A 1 73 ? -0.895 -6.995 18.253 1.00 96.94 73 SER A C 1
ATOM 575 O O . SER A 1 73 ? -0.3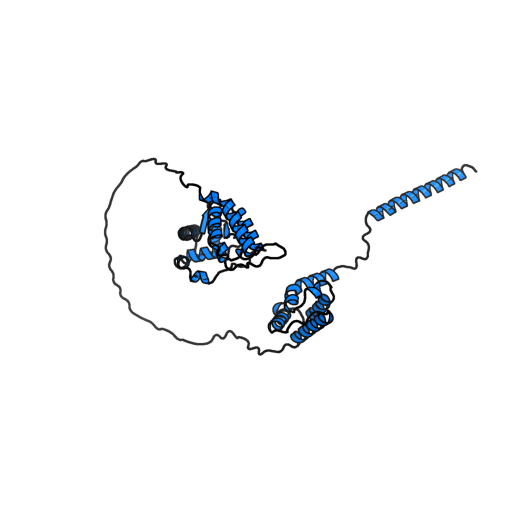86 -7.841 17.521 1.00 96.94 73 SER A O 1
ATOM 577 N N . ARG A 1 74 ? -0.436 -5.734 18.276 1.00 96.12 74 ARG A N 1
ATOM 578 C CA . ARG A 1 74 ? 0.715 -5.228 17.509 1.00 96.12 74 ARG A CA 1
ATOM 579 C C . ARG A 1 74 ? 0.567 -5.373 15.984 1.00 96.12 74 ARG A C 1
ATOM 581 O O . ARG A 1 74 ? 1.579 -5.492 15.289 1.00 96.12 74 ARG A O 1
ATOM 588 N N . PHE A 1 75 ? -0.645 -5.339 15.436 1.00 97.62 75 PHE A N 1
ATOM 589 C CA . PHE A 1 75 ? -0.877 -5.302 13.983 1.00 97.62 75 PHE A CA 1
ATOM 590 C C . PHE A 1 75 ? -0.821 -3.882 13.426 1.00 97.62 75 PHE A C 1
ATOM 592 O O . PHE A 1 75 ? -0.269 -3.662 12.342 1.00 97.62 75 PHE A O 1
ATOM 599 N N . VAL A 1 76 ? -1.351 -2.926 14.186 1.00 98.19 76 VAL A N 1
ATOM 600 C CA . VAL A 1 76 ? -1.382 -1.506 13.826 1.00 98.19 76 VAL A CA 1
ATOM 601 C C . VAL A 1 76 ? -0.799 -0.640 14.940 1.00 98.19 76 VAL A C 1
ATOM 603 O O . VAL A 1 76 ? -0.583 -1.123 16.050 1.00 98.19 76 VAL A O 1
ATOM 606 N N . VAL A 1 77 ? -0.515 0.620 14.625 1.00 98.25 77 VAL A N 1
ATOM 607 C CA . VAL A 1 77 ? -0.258 1.686 15.604 1.00 98.25 77 VAL A CA 1
ATOM 608 C C . VAL A 1 77 ? -1.101 2.881 15.195 1.00 98.25 77 VAL A C 1
ATOM 610 O O . VAL A 1 77 ? -1.103 3.235 14.012 1.00 98.25 77 VAL A O 1
ATOM 613 N N . VAL A 1 78 ? -1.825 3.464 16.144 1.00 98.00 78 VAL A N 1
ATOM 614 C CA . VAL A 1 78 ? -2.739 4.576 15.888 1.00 98.00 78 VAL A CA 1
ATOM 615 C C . VAL A 1 78 ? -2.203 5.834 16.554 1.00 98.00 78 VAL A C 1
ATOM 617 O O . VAL A 1 78 ? -2.030 5.882 17.768 1.00 98.00 78 VAL A O 1
ATOM 620 N N . ASP A 1 79 ? -1.998 6.887 15.768 1.00 97.69 79 ASP A N 1
ATOM 621 C CA . ASP A 1 79 ? -1.771 8.227 16.293 1.00 97.69 79 ASP A CA 1
ATOM 622 C C . ASP A 1 79 ? -3.000 9.098 16.016 1.00 97.69 79 ASP A C 1
ATOM 624 O O . ASP A 1 79 ? -3.261 9.551 14.899 1.00 97.69 79 ASP A O 1
ATOM 628 N N . ARG A 1 80 ? -3.778 9.336 17.074 1.00 96.31 80 ARG A N 1
ATOM 629 C CA . ARG A 1 80 ? -4.999 10.147 17.010 1.00 96.31 80 ARG A CA 1
ATOM 630 C C . ARG A 1 80 ? -4.707 11.642 16.852 1.00 96.31 80 ARG A C 1
ATOM 632 O O . ARG A 1 80 ? -5.572 12.358 16.357 1.00 96.31 80 ARG A O 1
ATOM 639 N N . GLY A 1 81 ? -3.522 12.114 17.251 1.00 97.25 81 GLY A N 1
ATOM 640 C CA . GLY A 1 81 ? -3.143 13.526 17.150 1.00 97.25 81 GLY A CA 1
ATOM 641 C C . GLY A 1 81 ? -2.859 13.949 15.711 1.00 97.25 81 GLY A C 1
ATOM 642 O O . GLY A 1 81 ? -3.263 15.029 15.289 1.00 97.25 81 GLY A O 1
ATOM 643 N N . THR A 1 82 ? -2.220 13.068 14.943 1.00 97.50 82 THR A N 1
ATOM 644 C CA . THR A 1 82 ? -1.932 13.270 13.512 1.00 97.50 82 THR A CA 1
ATOM 645 C C . THR A 1 82 ? -2.974 12.642 12.587 1.00 97.50 82 THR A C 1
ATOM 647 O O . THR A 1 82 ? -2.934 12.875 11.382 1.00 97.50 82 THR A O 1
ATOM 650 N N . GLN A 1 83 ? -3.938 11.898 13.142 1.00 97.88 83 GLN A N 1
ATOM 651 C CA . GLN A 1 83 ? -4.946 11.134 12.399 1.00 97.88 83 GLN A CA 1
ATOM 652 C C . GLN A 1 83 ? -4.319 10.121 11.428 1.00 97.88 83 GLN A C 1
ATOM 654 O O . GLN A 1 83 ? -4.776 9.954 10.296 1.00 97.88 83 GLN A O 1
ATOM 659 N N . GLU A 1 84 ? -3.285 9.413 11.879 1.00 98.31 84 GLU A N 1
ATOM 660 C CA . GLU A 1 84 ? -2.558 8.417 11.090 1.00 98.31 84 GLU A CA 1
ATOM 661 C C . GLU A 1 84 ? -2.659 7.023 11.729 1.00 98.31 84 GLU A C 1
ATOM 663 O O . GLU A 1 84 ? -2.538 6.853 12.943 1.00 98.31 84 GLU A O 1
ATOM 668 N N . VAL A 1 85 ? -2.853 5.997 10.898 1.00 98.56 85 VAL A N 1
ATOM 669 C CA . VAL A 1 85 ? -2.784 4.585 11.294 1.00 98.56 85 VAL A CA 1
ATOM 670 C C . VAL A 1 85 ? -1.707 3.897 10.474 1.00 98.56 85 VAL A C 1
ATOM 672 O O . VAL A 1 85 ? -1.77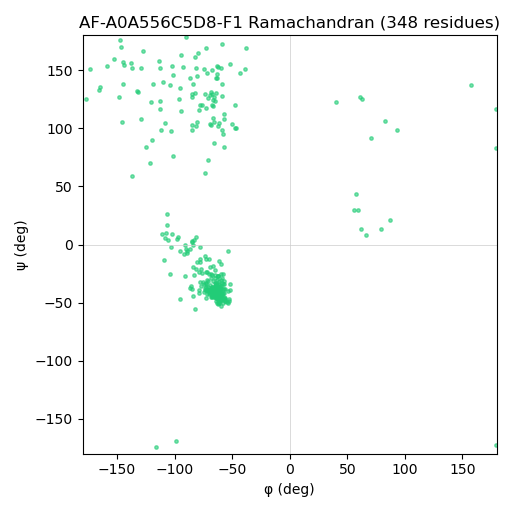5 3.868 9.247 1.00 98.56 85 VAL A O 1
ATOM 675 N N . LEU A 1 86 ? -0.731 3.295 11.147 1.00 98.62 86 LEU A N 1
ATOM 676 C CA . LEU A 1 86 ? 0.301 2.479 10.517 1.00 98.62 86 LEU A CA 1
ATOM 677 C C . LEU A 1 86 ? -0.073 1.000 10.577 1.00 98.62 86 LEU A C 1
ATOM 679 O O . LEU A 1 86 ? -0.216 0.442 11.663 1.00 98.62 86 LEU A O 1
ATOM 683 N N . VAL A 1 87 ? -0.098 0.322 9.430 1.00 98.19 87 VAL A N 1
ATOM 684 C CA . VAL A 1 87 ? -0.084 -1.144 9.371 1.00 98.19 87 VAL A CA 1
ATOM 685 C C . VAL A 1 87 ? 1.365 -1.633 9.434 1.00 98.19 87 VAL A C 1
ATOM 687 O O . VAL A 1 87 ? 2.098 -1.600 8.445 1.00 98.19 87 VAL A O 1
ATOM 690 N N . ARG A 1 88 ? 1.792 -2.126 10.602 1.00 97.19 88 ARG A N 1
ATOM 691 C CA . ARG A 1 88 ? 3.216 -2.355 10.926 1.00 97.19 88 ARG A CA 1
ATOM 692 C C . ARG A 1 88 ? 3.929 -3.273 9.932 1.00 97.19 88 ARG A C 1
ATOM 694 O O . ARG A 1 88 ? 5.017 -2.974 9.454 1.00 97.19 88 ARG A O 1
ATOM 701 N N . SER A 1 89 ? 3.305 -4.398 9.592 1.00 93.44 89 SER A N 1
ATOM 702 C CA . SER A 1 89 ? 3.906 -5.417 8.722 1.00 93.44 89 SER A CA 1
ATOM 703 C C . SER A 1 89 ? 3.760 -5.128 7.224 1.00 93.44 89 SER A C 1
ATOM 705 O O . SER A 1 89 ? 4.162 -5.972 6.416 1.00 93.44 89 SER A O 1
ATOM 707 N N . TYR A 1 90 ? 3.190 -3.980 6.834 1.00 96.62 90 TYR A N 1
ATOM 708 C CA . TYR A 1 90 ? 2.798 -3.703 5.451 1.00 96.62 90 TYR A CA 1
ATOM 709 C C . TYR A 1 90 ? 3.979 -3.760 4.486 1.00 96.62 90 TYR A C 1
ATOM 711 O O . TYR A 1 90 ? 3.945 -4.546 3.544 1.00 96.62 90 TYR A O 1
ATOM 719 N N . ILE A 1 91 ? 5.067 -3.030 4.763 1.00 95.69 91 ILE A N 1
ATOM 720 C CA . ILE A 1 91 ? 6.255 -3.004 3.893 1.00 95.69 91 ILE A CA 1
ATOM 721 C C . ILE A 1 91 ? 6.789 -4.429 3.677 1.00 95.69 91 ILE A C 1
ATOM 723 O O . ILE A 1 91 ? 6.984 -4.870 2.543 1.00 95.69 91 ILE A O 1
ATOM 727 N N . ARG A 1 92 ? 6.952 -5.201 4.760 1.00 93.81 92 ARG A N 1
ATOM 728 C CA . ARG A 1 92 ? 7.442 -6.590 4.705 1.00 93.81 92 ARG A CA 1
ATOM 729 C C . ARG A 1 92 ? 6.497 -7.527 3.947 1.00 93.81 92 ARG A C 1
ATOM 731 O O . ARG A 1 92 ? 6.960 -8.483 3.321 1.00 93.81 92 ARG A O 1
ATOM 738 N N . SER A 1 93 ? 5.192 -7.279 4.016 1.00 92.00 93 SER A N 1
ATOM 739 C CA . SER A 1 93 ? 4.160 -8.128 3.411 1.00 92.00 93 SER A CA 1
ATOM 740 C C . SER A 1 93 ? 3.895 -7.799 1.945 1.00 92.00 93 SER A C 1
ATOM 742 O O . SER A 1 93 ? 3.675 -8.714 1.160 1.00 92.00 93 SER A O 1
ATOM 744 N N . ASP A 1 94 ? 3.965 -6.529 1.551 1.00 90.94 94 ASP A N 1
ATOM 745 C CA . ASP A 1 94 ? 3.748 -6.108 0.165 1.00 90.94 94 ASP A CA 1
ATOM 746 C C . ASP A 1 94 ? 4.959 -6.416 -0.737 1.00 90.94 94 ASP A C 1
ATOM 748 O O . ASP A 1 94 ? 4.829 -6.630 -1.945 1.00 90.94 94 ASP A O 1
ATOM 752 N N . GLU A 1 95 ? 6.149 -6.528 -0.136 1.00 92.62 95 GLU A N 1
ATOM 753 C CA . GLU A 1 95 ? 7.420 -6.827 -0.808 1.00 92.62 95 GLU A CA 1
ATOM 754 C C . GLU A 1 95 ? 7.859 -5.776 -1.845 1.00 92.62 95 GLU A C 1
ATOM 756 O O . GLU A 1 95 ? 8.804 -6.010 -2.603 1.00 92.62 95 GLU A O 1
ATOM 761 N N . ALA A 1 96 ? 7.227 -4.596 -1.859 1.00 92.31 96 ALA A N 1
ATOM 762 C CA . ALA A 1 96 ? 7.620 -3.477 -2.711 1.00 92.31 96 ALA A CA 1
ATOM 763 C C . ALA A 1 96 ? 9.060 -3.006 -2.450 1.00 92.31 96 ALA A C 1
ATOM 765 O O . ALA A 1 96 ? 9.713 -2.519 -3.363 1.00 92.31 96 ALA A O 1
ATOM 766 N N . TRP A 1 97 ? 9.623 -3.213 -1.261 1.00 94.75 97 TRP A N 1
ATOM 767 C CA . TRP A 1 97 ? 11.022 -2.872 -0.959 1.00 94.75 97 TRP A CA 1
ATOM 768 C C . TRP A 1 97 ? 12.055 -3.630 -1.816 1.00 94.75 97 TRP A C 1
ATOM 770 O O . TRP A 1 97 ? 13.215 -3.233 -1.863 1.00 94.75 97 TRP A O 1
ATOM 780 N N . LYS A 1 98 ? 11.665 -4.702 -2.527 1.00 94.75 98 LYS A N 1
ATOM 781 C CA . LYS A 1 98 ? 12.592 -5.503 -3.347 1.00 94.75 98 LYS A CA 1
ATOM 782 C C . LYS A 1 98 ? 13.125 -4.782 -4.588 1.00 94.75 98 LYS A C 1
ATOM 784 O O . LYS A 1 98 ? 14.129 -5.221 -5.146 1.00 94.75 98 LYS A O 1
ATOM 789 N N . SER A 1 99 ? 12.459 -3.722 -5.055 1.00 93.69 99 SER A N 1
ATOM 790 C CA . SER A 1 99 ? 12.891 -2.963 -6.235 1.00 93.69 99 SER A CA 1
ATOM 791 C C . SER A 1 99 ? 13.397 -1.567 -5.843 1.00 93.69 99 SER A C 1
ATOM 793 O O . SER A 1 99 ? 12.763 -0.916 -5.010 1.00 93.69 99 SER A O 1
ATOM 795 N N . PRO A 1 100 ? 14.488 -1.054 -6.448 1.00 94.44 100 PRO A N 1
ATOM 796 C CA . PRO A 1 100 ? 15.024 0.269 -6.117 1.00 94.44 100 PRO A CA 1
ATOM 797 C C . PRO A 1 100 ? 14.015 1.410 -6.296 1.00 94.44 100 PRO A C 1
ATOM 799 O O . PRO A 1 100 ? 13.914 2.298 -5.454 1.00 94.44 100 PRO A O 1
ATOM 802 N N . THR A 1 101 ? 13.226 1.381 -7.373 1.00 94.81 101 THR A N 1
ATOM 803 C CA . THR A 1 101 ? 12.250 2.437 -7.679 1.00 94.81 101 THR A CA 1
ATOM 804 C C . THR A 1 101 ? 11.152 2.514 -6.625 1.00 94.81 101 THR A C 1
ATOM 806 O O . THR A 1 101 ? 10.816 3.597 -6.152 1.00 94.81 101 THR A O 1
ATOM 809 N N . THR A 1 102 ? 10.607 1.366 -6.229 1.00 95.12 102 THR A N 1
ATOM 810 C CA . THR A 1 102 ? 9.585 1.308 -5.183 1.00 95.12 102 THR A CA 1
ATOM 811 C C . THR A 1 102 ? 10.174 1.563 -3.801 1.00 95.12 102 THR A C 1
ATOM 813 O O . THR A 1 102 ? 9.514 2.217 -3.003 1.00 95.12 102 THR A O 1
ATOM 816 N N . MET A 1 103 ? 11.421 1.161 -3.530 1.00 96.56 103 MET A N 1
ATOM 817 C CA . MET A 1 103 ? 12.117 1.505 -2.284 1.00 96.56 103 MET A CA 1
ATOM 818 C C . MET A 1 103 ? 12.305 3.021 -2.126 1.00 96.56 103 MET A C 1
ATOM 820 O O . MET A 1 103 ? 12.068 3.556 -1.048 1.00 96.56 103 MET A O 1
ATOM 824 N N . LYS A 1 104 ? 12.627 3.740 -3.209 1.00 96.25 104 LYS A N 1
ATOM 825 C CA . LYS A 1 104 ? 12.651 5.213 -3.209 1.00 96.25 104 LYS A CA 1
ATOM 826 C C . LYS A 1 104 ? 11.276 5.816 -2.888 1.00 96.25 104 LYS A C 1
ATOM 828 O O . LYS A 1 104 ? 11.184 6.800 -2.162 1.00 96.25 104 LYS A O 1
ATOM 833 N N . GLY A 1 105 ? 10.204 5.227 -3.421 1.00 96.88 105 GLY A N 1
ATOM 834 C CA . GLY A 1 105 ? 8.832 5.635 -3.101 1.00 96.88 105 GLY A CA 1
ATOM 835 C C . GLY A 1 105 ? 8.448 5.365 -1.641 1.00 96.88 105 GLY A C 1
ATOM 836 O O . GLY A 1 105 ? 7.768 6.187 -1.024 1.00 96.88 105 GLY A O 1
ATOM 837 N N . ILE A 1 106 ? 8.931 4.257 -1.068 1.00 97.38 106 ILE A N 1
ATOM 838 C CA . ILE A 1 106 ? 8.787 3.944 0.360 1.00 97.38 106 ILE A CA 1
ATOM 839 C C . ILE A 1 106 ? 9.504 5.000 1.204 1.00 97.38 106 ILE A C 1
ATOM 841 O O . ILE A 1 106 ? 8.857 5.576 2.069 1.00 97.38 106 ILE A O 1
ATOM 845 N N . ASP A 1 107 ? 10.776 5.312 0.928 1.00 97.44 107 ASP A N 1
ATOM 846 C CA . ASP A 1 107 ? 11.531 6.364 1.637 1.00 97.44 107 ASP A CA 1
ATOM 847 C C . ASP A 1 107 ? 10.797 7.712 1.607 1.00 97.44 107 ASP A C 1
ATOM 849 O O . ASP A 1 107 ? 10.528 8.308 2.651 1.00 97.44 107 ASP A O 1
ATOM 853 N N . SER A 1 108 ? 10.355 8.141 0.421 1.00 97.94 108 SER A N 1
ATOM 854 C CA . SER A 1 108 ? 9.559 9.363 0.279 1.00 97.94 108 SER A CA 1
ATOM 855 C C . SER A 1 108 ? 8.265 9.324 1.097 1.00 97.94 108 SER A C 1
ATOM 857 O O . SER A 1 108 ? 7.875 10.346 1.653 1.00 97.94 108 SER A O 1
ATOM 859 N N . SER A 1 109 ? 7.595 8.169 1.175 1.00 97.25 109 SER A N 1
ATOM 860 C CA . SER A 1 109 ? 6.358 8.015 1.951 1.00 97.25 109 SER A CA 1
ATOM 861 C C . SER A 1 109 ? 6.626 8.027 3.455 1.00 97.25 109 SER A C 1
ATOM 863 O O . SER A 1 109 ? 5.866 8.644 4.187 1.00 97.25 109 SER A O 1
ATOM 865 N N . VAL A 1 110 ? 7.712 7.398 3.923 1.00 97.75 110 VAL A N 1
ATOM 866 C CA . VAL A 1 110 ? 8.135 7.421 5.336 1.00 97.75 110 VAL A CA 1
ATOM 867 C C . VAL A 1 110 ? 8.417 8.853 5.789 1.00 97.75 110 VAL A C 1
ATOM 869 O O . VAL A 1 110 ? 7.972 9.259 6.857 1.00 97.75 110 VAL A O 1
ATOM 872 N N . ARG A 1 111 ? 9.114 9.644 4.965 1.00 96.94 111 ARG A N 1
ATOM 873 C CA . ARG A 1 111 ? 9.430 11.048 5.278 1.00 96.94 111 ARG A CA 1
ATOM 874 C C . ARG A 1 111 ? 8.203 11.960 5.286 1.00 96.94 111 ARG A C 1
ATOM 876 O O . ARG A 1 111 ? 8.233 12.981 5.963 1.00 96.94 111 ARG A O 1
ATOM 883 N N . ALA A 1 112 ? 7.152 11.595 4.553 1.00 97.44 112 ALA A N 1
ATOM 884 C CA . ALA A 1 112 ? 5.900 12.345 4.492 1.00 97.44 112 ALA A CA 1
ATOM 885 C C . ALA A 1 112 ? 4.963 12.086 5.686 1.00 97.44 112 ALA A C 1
ATOM 887 O O . ALA A 1 112 ? 4.034 12.865 5.882 1.00 97.44 112 ALA A O 1
ATOM 888 N N . VAL A 1 113 ? 5.197 11.023 6.468 1.00 97.94 113 VAL A N 1
ATOM 889 C CA . VAL A 1 113 ? 4.436 10.738 7.697 1.00 97.94 113 VAL A CA 1
ATOM 890 C C . VAL A 1 113 ? 4.571 11.915 8.662 1.00 97.94 113 VAL A C 1
ATOM 892 O O . VAL A 1 113 ? 5.664 12.465 8.825 1.00 97.94 113 VAL A O 1
ATOM 895 N N . LEU A 1 114 ? 3.478 12.307 9.309 1.00 97.31 114 LEU A N 1
ATOM 896 C CA . LEU A 1 114 ? 3.484 13.422 10.257 1.00 97.31 114 LEU A CA 1
ATOM 897 C C . LEU A 1 114 ? 3.876 12.967 11.665 1.00 97.31 114 LEU A C 1
ATOM 899 O O . LEU A 1 114 ? 4.608 13.670 12.358 1.00 97.31 114 LEU A O 1
ATOM 903 N N . SER A 1 115 ? 3.433 11.782 12.080 1.00 97.44 115 SER A N 1
ATOM 904 C CA . SER A 1 115 ? 3.700 11.236 13.404 1.00 97.44 115 SER A CA 1
ATOM 905 C C . SER A 1 115 ? 5.142 10.770 13.572 1.00 97.44 115 SER A C 1
ATOM 907 O O . SER A 1 115 ? 5.590 9.788 12.971 1.00 97.44 115 SER A O 1
ATOM 909 N N . GLU A 1 116 ? 5.852 11.408 14.499 1.00 95.50 116 GLU A N 1
ATOM 910 C CA . GLU A 1 116 ? 7.185 10.977 14.928 1.00 95.50 116 GLU A CA 1
ATOM 911 C C . GLU A 1 116 ? 7.157 9.588 15.594 1.00 95.50 116 GLU A C 1
ATOM 913 O O . GLU A 1 116 ? 8.094 8.798 15.446 1.00 95.50 116 GLU A O 1
ATOM 918 N N . SER A 1 117 ? 6.047 9.238 16.256 1.00 94.94 117 SER A N 1
ATOM 919 C CA . SER A 1 117 ? 5.864 7.911 16.857 1.00 94.94 117 SER A CA 1
ATOM 920 C C . SER A 1 117 ? 5.754 6.812 15.793 1.00 94.94 117 SER A C 1
ATOM 922 O O . SER A 1 117 ? 6.410 5.772 15.898 1.00 94.94 117 SER A O 1
ATOM 924 N N . LEU A 1 118 ? 5.009 7.061 14.708 1.00 97.12 118 LEU A N 1
ATOM 925 C CA . LEU A 1 118 ? 4.886 6.112 13.601 1.00 97.12 118 LEU A CA 1
ATOM 926 C C . LEU A 1 118 ? 6.194 5.991 12.813 1.00 97.12 118 LEU A C 1
ATOM 928 O O . LEU A 1 118 ? 6.542 4.884 12.398 1.00 97.12 118 LEU A O 1
ATOM 932 N N . LYS A 1 119 ? 6.964 7.080 12.661 1.00 97.06 119 LYS A N 1
ATOM 933 C CA . LYS A 1 119 ? 8.315 7.035 12.070 1.00 97.06 119 LYS A CA 1
ATOM 934 C C . LYS A 1 119 ? 9.258 6.130 12.859 1.00 97.06 119 LYS A C 1
ATOM 936 O O . LYS A 1 119 ? 9.966 5.325 12.254 1.00 97.06 119 LYS A O 1
ATOM 941 N N . ALA A 1 120 ? 9.235 6.200 14.193 1.00 95.31 120 ALA A N 1
ATOM 942 C CA . ALA A 1 120 ? 10.036 5.315 15.039 1.00 95.31 120 ALA A CA 1
ATOM 943 C C . ALA A 1 120 ? 9.661 3.833 14.838 1.00 95.31 120 ALA A C 1
ATOM 945 O O . ALA A 1 120 ? 10.540 2.979 14.725 1.00 95.31 120 ALA A O 1
ATOM 946 N N . VAL A 1 121 ? 8.368 3.523 14.707 1.00 96.62 121 VAL A N 1
ATOM 947 C CA . VAL A 1 121 ? 7.904 2.150 14.440 1.00 96.62 121 VAL A CA 1
ATOM 948 C C . VAL A 1 121 ? 8.268 1.692 13.023 1.00 96.62 121 VAL A C 1
ATOM 950 O O . VAL A 1 121 ? 8.701 0.554 12.839 1.00 96.62 121 VAL A O 1
ATOM 953 N N . LEU A 1 122 ? 8.129 2.561 12.018 1.00 97.00 122 LEU A N 1
ATOM 954 C CA . LEU A 1 122 ? 8.522 2.285 10.631 1.00 97.00 122 LEU A CA 1
ATOM 955 C C . LEU A 1 122 ? 10.009 1.967 10.519 1.00 97.00 122 LEU A C 1
ATOM 957 O O . LEU A 1 122 ? 10.383 1.012 9.838 1.00 97.00 122 LEU A O 1
ATOM 961 N N . ARG A 1 123 ? 10.848 2.728 11.223 1.00 95.50 123 ARG A N 1
ATOM 962 C CA . ARG A 1 123 ? 12.281 2.466 11.335 1.00 95.50 123 ARG A CA 1
ATOM 963 C C . ARG A 1 123 ? 12.548 1.037 11.814 1.00 95.50 123 ARG A C 1
ATOM 965 O O . ARG A 1 123 ? 13.308 0.307 11.179 1.00 95.50 123 ARG A O 1
ATOM 972 N N . ASP A 1 124 ? 11.892 0.618 12.893 1.00 94.88 124 ASP A N 1
ATOM 973 C CA . ASP A 1 124 ? 12.064 -0.730 13.445 1.00 94.88 124 ASP A CA 1
ATOM 974 C C . ASP A 1 124 ? 11.563 -1.826 12.502 1.00 94.88 124 ASP A C 1
ATOM 976 O O . ASP A 1 124 ? 12.176 -2.889 12.396 1.00 94.88 124 ASP A O 1
ATOM 980 N N . GLU A 1 125 ? 10.468 -1.583 11.782 1.00 95.56 125 GLU A N 1
ATOM 981 C CA . GLU A 1 125 ? 9.949 -2.529 10.791 1.00 95.56 125 GLU A CA 1
ATOM 982 C C . GLU A 1 125 ? 10.836 -2.629 9.540 1.00 95.56 125 GLU A C 1
ATOM 984 O O . GLU A 1 125 ? 10.952 -3.717 8.971 1.00 95.56 125 GLU A O 1
ATOM 989 N N . LEU A 1 126 ? 11.511 -1.545 9.143 1.00 95.38 126 LEU A N 1
ATOM 990 C CA . LEU A 1 126 ? 12.478 -1.540 8.040 1.00 95.38 126 LEU A CA 1
ATOM 991 C C . LEU A 1 126 ? 13.754 -2.314 8.385 1.00 95.38 126 LEU A C 1
ATOM 993 O O . LEU A 1 126 ? 14.227 -3.096 7.563 1.00 95.38 126 LEU A O 1
ATOM 997 N N . ILE A 1 127 ? 14.278 -2.166 9.606 1.00 94.94 127 ILE A N 1
ATOM 998 C CA . ILE A 1 127 ? 15.465 -2.910 10.074 1.00 94.94 127 ILE A CA 1
ATOM 999 C C . ILE A 1 127 ? 15.205 -4.428 10.094 1.00 94.94 127 ILE A C 1
ATOM 1001 O O . ILE A 1 127 ? 16.124 -5.226 9.925 1.00 94.94 127 ILE A O 1
ATOM 1005 N N . ARG A 1 128 ? 13.944 -4.849 10.253 1.00 94.50 128 ARG A N 1
ATOM 1006 C CA . ARG A 1 128 ? 13.528 -6.264 10.245 1.00 94.50 128 ARG A CA 1
ATOM 1007 C C . ARG A 1 128 ? 13.438 -6.889 8.848 1.00 94.50 128 ARG A C 1
ATOM 1009 O O . ARG A 1 128 ? 13.071 -8.062 8.742 1.00 94.50 128 ARG A O 1
ATOM 1016 N N . ILE A 1 129 ? 13.680 -6.138 7.773 1.00 94.69 129 ILE A N 1
ATOM 1017 C CA . ILE A 1 129 ? 13.607 -6.671 6.409 1.00 94.69 129 ILE A CA 1
ATOM 1018 C C . ILE A 1 129 ? 14.786 -7.613 6.144 1.00 94.69 129 ILE A C 1
ATOM 1020 O O . ILE A 1 129 ? 15.947 -7.232 6.255 1.00 94.69 129 ILE A O 1
ATOM 1024 N N . ASP A 1 130 ? 14.476 -8.837 5.716 1.00 94.12 130 ASP A N 1
ATOM 1025 C CA . ASP A 1 130 ? 15.473 -9.797 5.244 1.00 94.12 130 ASP A CA 1
ATOM 1026 C C . ASP A 1 130 ? 15.851 -9.518 3.778 1.00 94.12 130 ASP A C 1
ATOM 1028 O O . ASP A 1 130 ? 15.126 -9.881 2.848 1.00 94.12 130 ASP A O 1
ATOM 1032 N N . THR A 1 131 ? 17.008 -8.890 3.566 1.00 94.25 131 THR A N 1
ATOM 1033 C CA . THR A 1 131 ? 17.555 -8.546 2.243 1.00 94.25 131 THR A CA 1
ATOM 1034 C C . THR A 1 131 ? 18.336 -9.688 1.582 1.00 94.25 131 THR A C 1
ATOM 1036 O O . THR A 1 131 ? 18.849 -9.516 0.473 1.00 94.25 131 THR A O 1
ATOM 1039 N N . SER A 1 132 ? 18.425 -10.871 2.206 1.00 92.75 132 SER A N 1
ATOM 1040 C CA . SER A 1 132 ? 19.255 -11.993 1.730 1.00 92.75 132 SER A CA 1
ATOM 1041 C C . SER A 1 132 ? 18.928 -12.451 0.306 1.00 92.75 132 SER A C 1
ATOM 1043 O O . SER A 1 132 ? 19.815 -12.879 -0.428 1.00 92.75 132 SER A O 1
ATOM 1045 N N . LYS A 1 133 ? 17.663 -12.320 -0.106 1.00 90.88 133 LYS A N 1
ATOM 1046 C CA . LYS A 1 133 ? 17.157 -12.761 -1.416 1.00 90.88 133 LYS A CA 1
ATOM 1047 C C . LYS A 1 133 ? 17.371 -11.746 -2.546 1.00 90.88 133 LYS A C 1
ATOM 1049 O O . LYS A 1 133 ? 16.950 -12.009 -3.672 1.00 90.88 133 LYS A O 1
ATOM 1054 N N . LEU A 1 134 ? 17.962 -10.582 -2.269 1.00 92.50 134 LEU A N 1
ATOM 1055 C CA . LEU A 1 134 ? 18.201 -9.549 -3.280 1.00 92.50 134 LEU A CA 1
ATOM 1056 C C . LEU A 1 134 ? 19.453 -9.834 -4.117 1.00 92.50 134 LEU A C 1
ATOM 1058 O O . LEU A 1 134 ? 20.418 -10.445 -3.662 1.00 92.50 134 LEU A O 1
ATOM 1062 N N . SER A 1 135 ? 19.441 -9.347 -5.360 1.00 90.94 135 SER A N 1
ATOM 1063 C CA . SER A 1 135 ? 20.584 -9.466 -6.267 1.00 90.94 135 SER A CA 1
ATOM 1064 C C . SER A 1 135 ? 21.780 -8.660 -5.758 1.00 90.94 135 SER A C 1
ATOM 1066 O O . SER A 1 135 ? 21.674 -7.449 -5.554 1.00 90.94 135 SER A O 1
ATOM 1068 N N . VAL A 1 136 ? 22.926 -9.336 -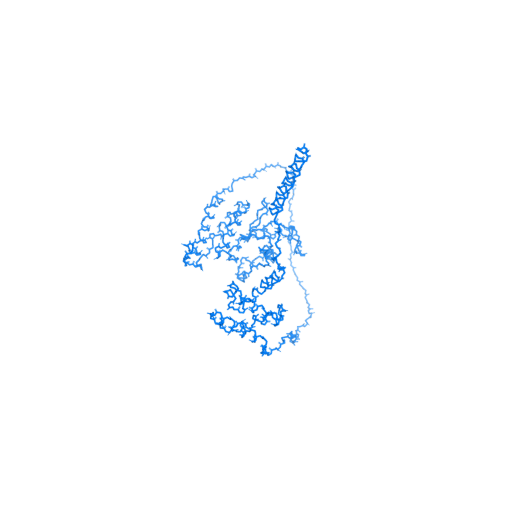5.649 1.00 93.56 136 VAL A N 1
ATOM 1069 C CA . VAL A 1 136 ? 24.245 -8.755 -5.329 1.00 93.56 136 VAL A CA 1
ATOM 1070 C C . VAL A 1 136 ? 24.991 -8.319 -6.601 1.00 93.56 136 VAL A C 1
ATOM 1072 O O . VAL A 1 136 ? 26.053 -7.711 -6.538 1.00 93.56 136 VAL A O 1
ATOM 1075 N N . ARG A 1 137 ? 24.446 -8.597 -7.795 1.00 90.25 137 ARG A N 1
ATOM 1076 C CA . ARG A 1 137 ? 25.081 -8.163 -9.048 1.00 90.25 137 ARG A CA 1
ATOM 1077 C C . ARG A 1 137 ? 25.060 -6.644 -9.149 1.00 90.25 137 ARG A C 1
ATOM 1079 O O . ARG A 1 137 ? 23.992 -6.031 -9.093 1.00 90.25 137 ARG A O 1
ATOM 1086 N N . VAL A 1 138 ? 26.241 -6.071 -9.332 1.00 91.81 138 VAL A N 1
ATOM 1087 C CA . VAL A 1 138 ? 26.435 -4.636 -9.516 1.00 91.81 138 VAL A CA 1
ATOM 1088 C C . VAL A 1 138 ? 25.974 -4.245 -10.916 1.00 91.81 138 VAL A C 1
ATOM 1090 O O . VAL A 1 138 ? 26.345 -4.875 -11.904 1.00 91.81 138 VAL A O 1
ATOM 1093 N N . SER A 1 139 ? 25.135 -3.216 -10.996 1.00 88.69 139 SER A N 1
ATOM 1094 C CA . SER A 1 139 ? 24.698 -2.645 -12.270 1.00 88.69 139 SER A CA 1
ATOM 1095 C C . SER A 1 139 ? 25.751 -1.668 -12.794 1.00 88.69 139 SER A C 1
ATOM 1097 O O . SER A 1 139 ? 26.156 -0.755 -12.077 1.00 88.69 139 SER A O 1
ATOM 1099 N N . GLU A 1 140 ? 26.142 -1.810 -14.062 1.00 87.19 140 GLU A N 1
ATOM 1100 C CA . GLU A 1 140 ? 27.132 -0.944 -14.728 1.00 87.19 140 GLU A CA 1
ATOM 1101 C C . GLU A 1 140 ? 26.720 0.534 -14.734 1.00 87.19 140 GLU A C 1
ATOM 1103 O O . GLU A 1 140 ? 27.560 1.420 -14.628 1.00 87.19 140 GLU A O 1
ATOM 1108 N N . LYS A 1 141 ? 25.412 0.811 -14.814 1.00 87.00 141 LYS A N 1
ATOM 1109 C CA . LYS A 1 141 ? 24.886 2.184 -14.868 1.00 87.00 141 LYS A CA 1
ATOM 1110 C C . LYS A 1 141 ? 24.941 2.900 -13.525 1.00 87.00 141 LYS A C 1
ATOM 1112 O O . LYS A 1 141 ? 25.061 4.117 -13.485 1.00 87.00 141 LYS A O 1
ATOM 1117 N N . THR A 1 142 ? 24.747 2.159 -12.438 1.00 85.56 142 THR A N 1
ATOM 1118 C CA . THR A 1 142 ? 24.566 2.727 -11.094 1.00 85.56 142 THR A CA 1
ATOM 1119 C C . THR A 1 142 ? 25.760 2.483 -10.183 1.00 85.56 142 THR A C 1
ATOM 1121 O O . THR A 1 142 ? 25.813 3.080 -9.117 1.00 85.56 142 THR A O 1
ATOM 1124 N N . GLY A 1 143 ? 26.681 1.588 -10.557 1.00 90.38 143 GLY A N 1
ATOM 1125 C CA . GLY A 1 143 ? 27.844 1.218 -9.746 1.00 90.38 143 GLY A CA 1
ATOM 1126 C C . GLY A 1 143 ? 27.505 0.486 -8.442 1.00 90.38 143 GLY A C 1
ATOM 1127 O O . GLY A 1 143 ? 28.388 0.258 -7.627 1.00 90.38 143 GLY A O 1
ATOM 1128 N N . GLN A 1 144 ? 26.242 0.104 -8.238 1.00 91.62 144 GLN A N 1
ATOM 1129 C CA . GLN A 1 144 ? 25.746 -0.545 -7.019 1.00 91.62 144 GLN A CA 1
ATOM 1130 C C . GLN A 1 144 ? 24.802 -1.698 -7.358 1.00 91.62 144 GLN A C 1
ATOM 1132 O O . GLN A 1 144 ? 24.142 -1.678 -8.408 1.00 91.62 144 GLN A O 1
ATOM 1137 N N . SER A 1 145 ? 24.731 -2.700 -6.479 1.00 94.69 145 SER A N 1
ATOM 1138 C CA . SER A 1 145 ? 23.734 -3.764 -6.587 1.00 94.69 145 SER A CA 1
ATOM 1139 C C . SER A 1 145 ? 22.369 -3.315 -6.056 1.00 94.69 145 SER A C 1
ATOM 1141 O O . SER A 1 145 ? 22.240 -2.307 -5.358 1.00 94.69 145 SER A O 1
ATOM 1143 N N . THR A 1 146 ? 21.317 -4.070 -6.383 1.00 93.94 146 THR A N 1
ATOM 1144 C CA . THR A 1 146 ? 19.980 -3.827 -5.817 1.00 93.94 146 THR A CA 1
ATOM 1145 C C . THR A 1 146 ? 19.989 -3.976 -4.301 1.00 93.94 146 THR A C 1
ATOM 1147 O O . THR A 1 146 ? 19.341 -3.190 -3.613 1.00 93.94 146 THR A O 1
ATOM 1150 N N . LYS A 1 147 ? 20.731 -4.963 -3.788 1.00 95.69 147 LYS A N 1
ATOM 1151 C CA . LYS A 1 147 ? 20.879 -5.184 -2.352 1.00 95.69 147 LYS A CA 1
ATOM 1152 C C . LYS A 1 147 ? 21.531 -3.980 -1.669 1.00 95.69 147 LYS A C 1
ATOM 1154 O O . LYS A 1 147 ? 20.951 -3.460 -0.722 1.00 95.69 147 LYS A O 1
ATOM 1159 N N . ASP A 1 148 ? 22.658 -3.501 -2.198 1.00 95.19 148 ASP A N 1
ATOM 1160 C CA . ASP A 1 148 ? 23.399 -2.372 -1.611 1.00 95.19 148 ASP A CA 1
ATOM 1161 C C . ASP A 1 148 ? 22.553 -1.099 -1.576 1.00 95.19 148 ASP A C 1
ATOM 1163 O O . ASP A 1 148 ? 22.534 -0.393 -0.571 1.00 95.19 148 ASP A O 1
ATOM 1167 N N . TYR A 1 149 ? 21.800 -0.831 -2.649 1.00 95.81 149 TYR A N 1
ATOM 1168 C CA . TYR A 1 149 ? 20.904 0.321 -2.701 1.00 95.81 149 TYR A CA 1
ATOM 1169 C C . TYR A 1 149 ? 19.819 0.252 -1.619 1.00 95.81 149 TYR A C 1
ATOM 1171 O O . TYR A 1 149 ? 19.613 1.214 -0.882 1.00 95.81 149 TYR A O 1
ATOM 1179 N N . VAL A 1 150 ? 19.123 -0.886 -1.515 1.00 96.31 150 VAL A N 1
ATOM 1180 C CA . VAL A 1 150 ? 18.036 -1.064 -0.539 1.00 96.31 150 VAL A CA 1
ATOM 1181 C C . VAL A 1 150 ? 18.574 -0.974 0.889 1.00 96.31 150 VAL A C 1
ATOM 1183 O O . VAL A 1 150 ? 18.002 -0.255 1.706 1.00 96.31 150 VAL A O 1
ATOM 1186 N N . GLU A 1 151 ? 19.690 -1.641 1.186 1.00 96.50 151 GLU A N 1
ATOM 1187 C CA . GLU A 1 151 ? 20.333 -1.567 2.502 1.00 96.50 151 GLU A CA 1
ATOM 1188 C C . GLU A 1 151 ? 20.826 -0.155 2.826 1.00 96.50 151 GLU A C 1
ATOM 1190 O O . GLU A 1 151 ? 20.679 0.291 3.963 1.00 96.50 151 GLU A O 1
ATOM 1195 N N . GLY A 1 152 ? 21.354 0.572 1.839 1.00 96.69 152 GLY A N 1
ATOM 1196 C CA . GLY A 1 152 ? 21.749 1.970 1.989 1.00 96.69 152 GLY A CA 1
ATOM 1197 C C . GLY A 1 152 ? 20.574 2.862 2.386 1.00 96.69 152 GLY A C 1
ATOM 1198 O O . GLY A 1 152 ? 20.676 3.608 3.356 1.00 96.69 152 GLY A O 1
ATOM 1199 N N . VAL A 1 153 ? 19.432 2.734 1.703 1.00 96.38 153 VAL A N 1
ATOM 1200 C CA . VAL A 1 153 ? 18.214 3.489 2.048 1.00 96.38 153 VAL A CA 1
ATOM 1201 C C . VAL A 1 153 ? 17.716 3.127 3.450 1.00 96.38 153 VAL A C 1
ATOM 1203 O O . VAL A 1 153 ? 17.404 4.024 4.229 1.00 96.38 153 VAL A O 1
ATOM 1206 N N . ILE A 1 154 ? 17.681 1.835 3.803 1.00 96.56 154 ILE A N 1
ATOM 1207 C CA . ILE A 1 154 ? 17.275 1.393 5.149 1.00 96.56 154 ILE A CA 1
ATOM 1208 C C . ILE A 1 154 ? 18.185 2.007 6.217 1.00 96.56 154 ILE A C 1
ATOM 1210 O O . ILE A 1 154 ? 17.676 2.486 7.225 1.00 96.56 154 ILE A O 1
ATOM 1214 N N . ARG A 1 155 ? 19.507 2.034 5.999 1.00 96.75 155 ARG A N 1
ATOM 1215 C CA . ARG A 1 155 ? 20.469 2.636 6.938 1.00 96.75 155 ARG A CA 1
ATOM 1216 C C . ARG A 1 155 ? 20.247 4.135 7.110 1.00 96.75 155 ARG A C 1
ATOM 1218 O O . ARG A 1 155 ? 20.163 4.587 8.242 1.00 96.75 155 ARG A O 1
ATOM 1225 N N . VAL A 1 156 ? 20.078 4.880 6.017 1.00 96.38 156 VAL A N 1
ATOM 1226 C CA . VAL A 1 156 ? 19.821 6.330 6.082 1.00 96.38 156 VAL A CA 1
ATOM 1227 C C . VAL A 1 156 ? 18.541 6.623 6.867 1.00 96.38 156 VAL A C 1
ATOM 1229 O O . VAL A 1 156 ? 18.557 7.442 7.778 1.00 96.38 156 VAL A O 1
ATOM 1232 N N . ILE A 1 157 ? 17.447 5.911 6.578 1.00 94.81 157 ILE A N 1
ATOM 1233 C CA . ILE A 1 157 ? 16.193 6.050 7.336 1.00 94.81 157 ILE A CA 1
ATOM 1234 C C . ILE A 1 157 ? 16.399 5.664 8.810 1.00 94.81 157 ILE A C 1
ATOM 1236 O O . ILE A 1 157 ? 15.873 6.324 9.707 1.00 94.81 157 ILE A O 1
ATOM 1240 N N . ALA A 1 158 ? 17.155 4.594 9.071 1.00 94.31 158 ALA A N 1
ATOM 1241 C CA . ALA A 1 158 ? 17.458 4.142 10.423 1.00 94.31 158 ALA A CA 1
ATOM 1242 C C . ALA A 1 158 ? 18.200 5.201 11.243 1.00 94.31 158 ALA A C 1
ATOM 1244 O O . ALA A 1 158 ? 17.851 5.417 12.405 1.00 94.31 158 ALA A O 1
ATOM 1245 N N . ASP A 1 159 ? 19.177 5.863 10.629 1.00 93.75 159 ASP A N 1
ATOM 1246 C CA . ASP A 1 159 ? 19.986 6.902 11.252 1.00 93.75 159 ASP A CA 1
ATOM 1247 C C . ASP A 1 159 ? 19.192 8.200 11.452 1.00 93.75 159 ASP A C 1
ATOM 1249 O O . ASP A 1 159 ? 19.183 8.732 12.565 1.00 93.75 159 ASP A O 1
ATOM 1253 N N . ASP A 1 160 ? 18.448 8.653 10.436 1.00 92.75 160 ASP A N 1
ATOM 1254 C CA . ASP A 1 160 ? 17.622 9.870 10.492 1.00 92.75 160 ASP A CA 1
ATOM 1255 C C . ASP A 1 160 ? 16.602 9.821 11.642 1.00 92.75 160 ASP A C 1
ATOM 1257 O O . ASP A 1 160 ? 16.364 10.815 12.328 1.00 92.75 160 ASP A O 1
ATOM 1261 N N . PHE A 1 161 ? 16.019 8.644 11.891 1.00 92.06 161 PHE A N 1
ATOM 1262 C CA . PHE A 1 161 ? 14.975 8.444 12.901 1.00 92.06 161 PHE A CA 1
ATOM 1263 C C . PHE A 1 161 ? 15.464 7.698 14.148 1.00 92.06 161 PHE A C 1
ATOM 1265 O O . PHE A 1 161 ? 14.664 7.190 14.941 1.00 92.06 161 PHE A O 1
ATOM 1272 N N . LYS A 1 162 ? 16.781 7.616 14.361 1.00 87.56 162 LYS A N 1
ATOM 1273 C CA . LYS A 1 162 ? 17.378 6.933 15.518 1.00 87.56 162 LYS A CA 1
ATOM 1274 C C . LYS A 1 162 ? 16.992 7.593 16.844 1.00 87.56 162 LYS A C 1
ATOM 1276 O O . LYS A 1 162 ? 16.619 6.903 17.793 1.00 87.56 162 LYS A O 1
ATOM 1281 N N . ALA A 1 163 ? 17.036 8.925 16.889 1.00 81.00 163 ALA A N 1
ATOM 1282 C CA . ALA A 1 163 ? 16.775 9.708 18.099 1.00 81.00 163 ALA A CA 1
ATOM 1283 C C . ALA A 1 163 ? 15.310 9.628 18.570 1.00 81.00 163 ALA A C 1
ATOM 1285 O O . ALA A 1 163 ? 15.042 9.722 19.765 1.00 81.00 163 ALA A O 1
ATOM 1286 N N . LEU A 1 164 ? 14.367 9.366 17.659 1.00 76.06 164 LEU A N 1
ATOM 1287 C CA . LEU A 1 164 ? 12.933 9.302 17.968 1.00 76.06 164 LEU A CA 1
ATOM 1288 C C . LEU A 1 164 ? 12.549 8.134 18.886 1.00 76.06 164 LEU A C 1
ATOM 1290 O O . LEU A 1 164 ? 11.497 8.156 19.510 1.00 76.06 164 LEU A O 1
ATOM 1294 N N . SER A 1 165 ? 13.403 7.114 18.999 1.00 57.94 165 SER A N 1
ATOM 1295 C CA . SER A 1 165 ? 13.168 5.975 19.899 1.00 57.94 165 SER A CA 1
ATOM 1296 C C . SER A 1 165 ? 13.732 6.153 21.300 1.00 57.94 165 SER A C 1
ATOM 1298 O O . SER A 1 165 ? 13.556 5.261 22.124 1.00 57.94 165 SER A O 1
ATOM 1300 N N . GLN A 1 166 ? 14.435 7.254 21.560 1.00 48.91 166 GLN A N 1
ATOM 1301 C CA . GLN A 1 166 ? 15.087 7.516 22.843 1.00 48.91 166 GLN A CA 1
ATOM 1302 C C . GLN A 1 166 ? 14.353 8.565 23.685 1.00 48.91 166 GLN A C 1
ATOM 1304 O O . GLN A 1 166 ? 14.835 8.908 24.760 1.00 48.91 166 GLN A O 1
ATOM 1309 N N . ALA A 1 167 ? 13.199 9.072 23.236 1.00 37.59 167 ALA A N 1
ATOM 1310 C CA . ALA A 1 167 ? 12.385 9.962 24.053 1.00 37.59 167 ALA A CA 1
ATOM 1311 C C . ALA A 1 167 ? 11.827 9.183 25.264 1.00 37.59 167 ALA A C 1
ATOM 1313 O O . ALA A 1 167 ? 11.089 8.213 25.067 1.00 37.59 167 ALA A O 1
ATOM 1314 N N . PRO A 1 168 ? 12.156 9.572 26.510 1.00 37.34 168 PRO A N 1
ATOM 1315 C CA . PRO A 1 168 ? 11.542 8.986 27.688 1.00 37.34 168 PRO A CA 1
ATOM 1316 C C . PRO A 1 168 ? 10.071 9.397 27.708 1.00 37.34 168 PRO A C 1
ATOM 1318 O O . PRO A 1 168 ? 9.750 10.581 27.793 1.00 37.34 168 PRO A O 1
ATOM 1321 N N . THR A 1 169 ? 9.157 8.433 27.674 1.00 44.84 169 THR A N 1
ATOM 1322 C CA . THR A 1 169 ? 7.802 8.630 28.198 1.00 44.84 169 THR A CA 1
ATOM 1323 C C . THR A 1 169 ? 7.874 8.692 29.725 1.00 44.84 169 THR A C 1
ATOM 1325 O O . THR A 1 169 ? 7.484 7.758 30.415 1.00 44.84 169 THR A O 1
ATOM 1328 N N . GLU A 1 170 ? 8.401 9.796 30.249 1.00 37.06 170 GLU A N 1
ATOM 1329 C CA . GLU A 1 170 ? 8.204 10.238 31.628 1.00 37.06 170 GLU A CA 1
ATOM 1330 C C . GLU A 1 170 ? 7.760 11.703 31.586 1.00 37.06 170 GLU A C 1
ATOM 1332 O O . GLU A 1 170 ? 8.521 12.602 31.238 1.00 37.06 170 GLU A O 1
ATOM 1337 N N . GLY A 1 171 ? 6.482 11.934 31.885 1.00 33.09 171 GLY A N 1
ATOM 1338 C CA . GLY A 1 171 ? 5.856 13.251 31.818 1.00 33.09 171 GLY A CA 1
ATOM 1339 C C . GLY A 1 171 ? 4.386 13.164 32.194 1.00 33.09 171 GLY A C 1
ATOM 1340 O O . GLY A 1 171 ? 3.520 13.005 31.345 1.00 33.09 171 GLY A O 1
ATOM 1341 N N . ALA A 1 172 ? 4.144 13.182 33.498 1.00 33.44 172 ALA A N 1
ATOM 1342 C CA . ALA A 1 172 ? 2.887 12.917 34.170 1.00 33.44 172 ALA A CA 1
ATOM 1343 C C . ALA A 1 172 ? 1.736 13.885 33.832 1.00 33.44 172 ALA A C 1
ATOM 1345 O O . ALA A 1 172 ? 1.927 15.083 33.642 1.00 33.44 172 ALA A O 1
ATOM 1346 N N . CYS A 1 173 ? 0.512 13.369 33.958 1.00 29.81 173 CYS A N 1
ATOM 1347 C CA . CYS A 1 173 ? -0.625 14.124 34.483 1.00 29.81 173 CYS A CA 1
ATOM 1348 C C . CYS A 1 173 ? -1.160 13.373 35.711 1.00 29.81 173 CYS A C 1
ATOM 1350 O O . CYS A 1 173 ? -2.215 12.748 35.672 1.00 29.81 173 CYS A O 1
ATOM 1352 N N . GLN A 1 174 ? -0.392 13.390 36.805 1.00 32.00 174 GLN A N 1
ATOM 1353 C CA . GLN A 1 174 ? -0.956 13.210 38.139 1.00 32.00 174 GLN A CA 1
ATOM 1354 C C . GLN A 1 174 ? -1.542 14.557 38.556 1.00 32.00 174 GLN A C 1
ATOM 1356 O O . GLN A 1 174 ? -0.815 15.491 38.877 1.00 32.00 174 GLN A O 1
ATOM 1361 N N . GLY A 1 175 ? -2.865 14.645 38.521 1.00 28.72 175 GLY A N 1
ATOM 1362 C CA . GLY A 1 175 ? -3.638 15.668 39.207 1.00 28.72 175 GLY A CA 1
ATOM 1363 C C . GLY A 1 175 ? -4.651 14.958 40.085 1.00 28.72 175 GLY A C 1
ATOM 1364 O O . GLY A 1 175 ? -5.779 14.725 39.665 1.00 28.72 175 GLY A O 1
ATOM 1365 N N . ALA A 1 176 ? -4.218 14.554 41.277 1.00 29.34 176 ALA A N 1
ATOM 1366 C CA . ALA A 1 176 ? -5.126 14.189 42.348 1.00 29.34 176 ALA A CA 1
ATOM 1367 C C . ALA A 1 176 ? -5.847 15.456 42.829 1.00 29.34 176 ALA A C 1
ATOM 1369 O O . ALA A 1 176 ? -5.210 16.469 43.118 1.00 29.34 176 ALA A O 1
ATOM 1370 N N . SER A 1 177 ? -7.168 15.380 42.950 1.00 29.30 177 SER A N 1
ATOM 1371 C CA . SER A 1 177 ? -7.901 16.152 43.944 1.00 29.30 177 SER A CA 1
ATOM 1372 C C . SER A 1 177 ? -9.081 15.310 44.419 1.00 29.30 177 SER A C 1
ATOM 1374 O O . SER A 1 177 ? -10.036 15.064 43.684 1.00 29.30 177 SER A O 1
ATOM 1376 N N . ASP A 1 178 ? -8.924 14.798 45.638 1.00 30.97 178 ASP A N 1
ATOM 1377 C CA . ASP A 1 178 ? -9.951 14.242 46.518 1.00 30.97 178 ASP A CA 1
ATOM 1378 C C . ASP A 1 178 ? -11.124 15.249 46.668 1.00 30.97 178 ASP A C 1
ATOM 1380 O O . ASP A 1 178 ? -10.920 16.454 46.578 1.00 30.97 178 ASP A O 1
ATOM 1384 N N . THR A 1 179 ? -12.384 14.929 46.983 1.00 29.97 179 THR A N 1
ATOM 1385 C CA . THR A 1 179 ? -12.938 14.009 47.998 1.00 29.97 179 THR A CA 1
ATOM 1386 C C . THR A 1 179 ? -14.507 14.063 47.914 1.00 29.97 179 THR A C 1
ATOM 1388 O O . THR A 1 179 ? -15.027 14.762 47.048 1.00 29.97 179 THR A O 1
ATOM 1391 N N . PRO A 1 180 ? -15.313 13.439 48.812 1.00 40.91 180 PRO A N 1
ATOM 1392 C CA . PRO A 1 180 ? -16.012 12.150 48.664 1.00 40.91 180 PRO A CA 1
ATOM 1393 C C . PRO A 1 180 ? -17.562 12.270 48.686 1.00 40.91 180 PRO A C 1
ATOM 1395 O O . PRO A 1 180 ? -18.089 13.369 48.806 1.00 40.91 180 PRO A O 1
ATOM 1398 N N . THR A 1 181 ? -18.302 11.143 48.670 1.00 30.45 181 THR A N 1
ATOM 1399 C CA . THR A 1 181 ? -19.351 10.784 49.674 1.00 30.45 181 THR A CA 1
ATOM 1400 C C . THR A 1 181 ? -19.945 9.379 49.401 1.00 30.45 181 THR A C 1
ATOM 1402 O O . THR A 1 181 ? -20.416 9.124 48.302 1.00 30.45 181 THR A O 1
ATOM 1405 N N . GLN A 1 182 ? -19.895 8.512 50.434 1.00 31.12 182 GLN A N 1
ATOM 1406 C CA . GLN A 1 182 ? -20.676 7.282 50.756 1.00 31.12 182 GLN A CA 1
ATOM 1407 C C . GLN A 1 182 ? -21.041 6.293 49.621 1.00 31.12 182 GLN A C 1
ATOM 1409 O O . GLN A 1 182 ? -21.751 6.624 48.693 1.00 31.12 182 GLN A O 1
ATOM 1414 N N . GLY A 1 183 ? -20.693 5.002 49.631 1.00 26.45 183 GLY A N 1
ATOM 1415 C CA . GLY A 1 183 ? -20.499 4.070 50.740 1.00 26.45 183 GLY A CA 1
ATOM 1416 C C . GLY A 1 183 ? -21.790 3.294 51.030 1.00 26.45 183 GLY A C 1
ATOM 1417 O O . GLY A 1 183 ? -22.627 3.821 51.743 1.00 26.45 183 GLY A O 1
ATOM 1418 N N . HIS A 1 184 ? -21.922 2.060 50.520 1.00 29.16 184 HIS A N 1
ATOM 1419 C CA . HIS A 1 184 ? -22.498 0.889 51.212 1.00 29.16 184 HIS A CA 1
ATOM 1420 C C . HIS A 1 184 ? -22.132 -0.406 50.461 1.00 29.16 184 HIS A C 1
ATOM 1422 O O . HIS A 1 184 ? -22.153 -0.472 49.235 1.00 29.16 184 HIS A O 1
ATOM 1428 N N . LYS A 1 185 ? -21.719 -1.429 51.218 1.00 30.55 185 LYS A N 1
ATOM 1429 C CA . LYS A 1 185 ? -21.173 -2.708 50.744 1.00 30.55 185 LYS A CA 1
ATOM 1430 C C . LYS A 1 185 ? -22.225 -3.831 50.807 1.00 30.55 185 LYS A C 1
ATOM 1432 O O . LYS A 1 185 ? -22.911 -3.929 51.813 1.00 30.55 185 LYS A O 1
ATOM 1437 N N . ARG A 1 186 ? -22.131 -4.746 49.825 1.00 27.41 186 ARG A N 1
ATOM 1438 C CA . ARG A 1 186 ? -22.228 -6.231 49.890 1.00 27.41 186 ARG A CA 1
ATOM 1439 C C . ARG A 1 186 ? -23.530 -6.900 50.388 1.00 27.41 186 ARG A C 1
ATOM 1441 O O . ARG A 1 186 ? -23.841 -6.807 51.566 1.00 27.41 186 ARG A O 1
ATOM 1448 N N . ASN A 1 187 ? -24.085 -7.835 49.599 1.00 29.28 187 ASN A N 1
ATOM 1449 C CA . ASN A 1 187 ? -23.643 -9.245 49.634 1.00 29.28 187 ASN A CA 1
ATOM 1450 C C . ASN A 1 187 ? -24.266 -10.171 48.564 1.00 29.28 187 ASN A C 1
ATOM 1452 O O . ASN A 1 187 ? -25.392 -9.989 48.127 1.00 29.28 187 ASN A O 1
ATOM 1456 N N . LEU A 1 188 ? -23.453 -11.179 48.234 1.00 31.53 188 LEU A N 1
ATOM 1457 C CA . LEU A 1 188 ? -23.583 -12.357 47.372 1.00 31.53 188 LEU A CA 1
ATOM 1458 C C . LEU A 1 188 ? -24.904 -13.163 47.437 1.00 31.53 188 LEU A C 1
ATOM 1460 O O . LEU A 1 188 ? -25.393 -13.455 48.528 1.00 31.53 188 LEU A O 1
ATOM 1464 N N . HIS A 1 189 ? -25.305 -13.742 46.295 1.00 29.84 189 HIS A N 1
ATOM 1465 C CA . HIS A 1 189 ? -25.734 -15.148 46.248 1.00 29.84 189 HIS A CA 1
ATOM 1466 C C . HIS A 1 189 ? -25.413 -15.806 44.893 1.00 29.84 189 HIS A C 1
ATOM 1468 O O . HIS A 1 189 ? -25.765 -15.292 43.834 1.00 29.84 189 HIS A O 1
ATOM 1474 N N . THR A 1 190 ? -24.720 -16.939 44.974 1.00 28.61 190 THR A N 1
ATOM 1475 C CA . THR A 1 190 ? -24.449 -17.936 43.928 1.00 28.61 190 THR A CA 1
ATOM 1476 C C . THR A 1 190 ? -25.607 -18.931 43.888 1.00 28.61 190 THR A C 1
ATOM 1478 O O . THR A 1 190 ? -26.057 -19.289 44.968 1.00 28.61 190 THR A O 1
ATOM 1481 N N . THR A 1 191 ? -26.006 -19.421 42.704 1.00 30.50 191 THR A N 1
ATOM 1482 C CA . THR A 1 191 ? -26.392 -20.833 42.435 1.00 30.50 191 THR A CA 1
ATOM 1483 C C . THR A 1 191 ? -26.811 -21.020 40.969 1.00 30.50 191 THR A C 1
ATOM 1485 O O . THR A 1 191 ? -27.827 -20.481 40.543 1.00 30.50 191 THR A O 1
ATOM 1488 N N . GLU A 1 192 ? -26.045 -21.833 40.243 1.00 32.84 192 GLU A N 1
ATOM 1489 C CA . GLU A 1 192 ? -26.496 -22.744 39.171 1.00 32.84 192 GLU A CA 1
ATOM 1490 C C . GLU A 1 192 ? -26.516 -24.164 39.795 1.00 32.84 192 GLU A C 1
ATOM 1492 O O . GLU A 1 192 ? -25.779 -24.356 40.776 1.00 32.84 192 GLU A O 1
ATOM 1497 N N . PRO A 1 193 ? -27.327 -25.147 39.332 1.00 40.28 193 PRO A N 1
ATOM 1498 C CA . PRO A 1 193 ? -27.129 -25.787 38.017 1.00 40.28 193 PRO A CA 1
ATOM 1499 C C . PRO A 1 193 ? -28.407 -26.248 37.250 1.00 40.28 193 PRO A C 1
ATOM 1501 O O . PRO A 1 193 ? -29.513 -26.273 37.786 1.00 40.28 193 PRO A O 1
ATOM 1504 N N . GLU A 1 194 ? -28.173 -26.629 35.983 1.00 34.41 194 GLU A N 1
ATOM 1505 C CA . GLU A 1 194 ? -28.939 -27.408 34.966 1.00 34.41 194 GLU A CA 1
ATOM 1506 C C . GLU A 1 194 ? -29.778 -28.627 35.468 1.00 34.41 194 GLU A C 1
ATOM 1508 O O . GLU A 1 194 ? -29.538 -29.054 36.601 1.00 34.41 194 GLU A O 1
ATOM 1513 N N . PRO A 1 195 ? -30.691 -29.278 34.672 1.00 44.38 195 PRO A N 1
ATOM 1514 C CA . PRO A 1 195 ? -30.484 -29.748 33.277 1.00 44.38 195 PRO A CA 1
ATOM 1515 C C . PRO A 1 195 ? -31.696 -29.744 32.292 1.00 44.38 195 PRO A C 1
ATOM 1517 O O . PRO A 1 195 ? -32.838 -29.453 32.643 1.00 44.38 195 PRO A O 1
ATOM 1520 N N . ALA A 1 196 ? -31.396 -30.100 31.031 1.00 36.28 196 ALA A N 1
ATOM 1521 C CA . ALA A 1 196 ? -32.266 -30.276 29.849 1.00 36.28 196 ALA A CA 1
ATOM 1522 C C . ALA A 1 196 ? -33.407 -31.327 29.964 1.00 36.28 196 ALA A C 1
ATOM 1524 O O . ALA A 1 196 ? -33.435 -32.128 30.901 1.00 36.28 196 ALA A O 1
ATOM 1525 N N . PRO A 1 197 ? -34.319 -31.398 28.960 1.00 42.69 197 PRO A N 1
ATOM 1526 C CA . PRO A 1 197 ? -34.184 -32.471 27.956 1.00 42.69 197 PRO A CA 1
ATOM 1527 C C . PRO A 1 197 ? -34.576 -32.104 26.501 1.00 42.69 197 PRO A C 1
ATOM 1529 O O . PRO A 1 197 ? -35.420 -31.251 26.240 1.00 42.69 197 PRO A O 1
ATOM 1532 N N . THR A 1 198 ? -33.988 -32.831 25.543 1.00 33.28 198 THR A N 1
ATOM 1533 C CA . THR A 1 198 ? -34.428 -33.008 24.135 1.00 33.28 198 THR A CA 1
ATOM 1534 C C . THR A 1 198 ? -35.279 -34.294 24.027 1.00 33.28 198 THR A C 1
ATOM 1536 O O . THR A 1 198 ? -35.172 -35.134 24.925 1.00 33.28 198 THR A O 1
ATOM 1539 N N . PRO A 1 199 ? -36.090 -34.524 22.964 1.00 41.00 199 PRO A N 1
ATOM 1540 C CA . PRO A 1 199 ? -35.539 -35.238 21.796 1.00 41.00 199 PRO A CA 1
ATOM 1541 C C . PRO A 1 199 ? -36.171 -34.939 20.408 1.00 41.00 199 PRO A C 1
ATOM 1543 O O . PRO A 1 199 ? -37.329 -34.558 20.296 1.00 41.00 199 PRO A O 1
ATOM 1546 N N . ALA A 1 200 ? -35.372 -35.268 19.376 1.00 28.52 200 ALA A N 1
ATOM 1547 C CA . ALA A 1 200 ? -35.701 -35.757 18.020 1.00 28.52 200 ALA A CA 1
ATOM 1548 C C . ALA A 1 200 ? -36.517 -34.849 17.065 1.00 28.52 200 ALA A C 1
ATOM 1550 O O . ALA A 1 200 ? -37.655 -34.488 17.323 1.00 28.52 200 ALA A O 1
ATOM 1551 N N . THR A 1 201 ? -36.043 -34.551 15.849 1.00 30.16 201 THR A N 1
ATOM 1552 C CA . THR A 1 201 ? -35.966 -35.535 14.748 1.00 30.16 201 THR A CA 1
ATOM 1553 C C . THR A 1 201 ? -35.064 -35.031 13.608 1.00 30.16 201 THR A C 1
ATOM 1555 O O . THR A 1 201 ? -35.198 -33.896 13.160 1.00 30.16 201 THR A O 1
ATOM 1558 N N . ALA A 1 202 ? -34.163 -35.900 13.141 1.00 33.22 202 ALA A N 1
ATOM 1559 C CA . ALA A 1 202 ? -33.396 -35.779 11.897 1.00 33.22 202 ALA A CA 1
ATOM 1560 C C . ALA A 1 202 ? -34.238 -36.256 10.688 1.00 33.22 202 ALA A C 1
ATOM 1562 O O . ALA A 1 202 ? -35.179 -37.026 10.880 1.00 33.22 202 ALA A O 1
ATOM 1563 N N . PRO A 1 203 ? -33.887 -35.880 9.445 1.00 35.38 203 PRO A N 1
ATOM 1564 C CA . PRO A 1 203 ? -32.938 -36.731 8.725 1.00 35.38 203 PRO A CA 1
ATOM 1565 C C . PRO A 1 203 ? -31.859 -35.957 7.947 1.00 35.38 203 PRO A C 1
ATOM 1567 O O . PRO A 1 203 ? -32.018 -34.798 7.575 1.00 35.38 203 PRO A O 1
ATOM 1570 N N . ALA A 1 204 ? -30.743 -36.650 7.724 1.00 32.44 204 ALA A N 1
ATOM 1571 C CA . ALA A 1 204 ? -29.632 -36.276 6.851 1.00 32.44 204 ALA A CA 1
ATOM 1572 C C . ALA A 1 204 ? -29.767 -37.011 5.483 1.00 32.44 204 ALA A C 1
ATOM 1574 O O . ALA A 1 204 ? -30.820 -37.588 5.218 1.00 32.44 204 ALA A O 1
ATOM 1575 N N . PRO A 1 205 ? -28.754 -37.009 4.597 1.00 43.09 205 PRO A N 1
ATOM 1576 C CA . PRO A 1 205 ? -28.680 -36.152 3.418 1.00 43.09 205 PRO A CA 1
ATOM 1577 C C . PRO A 1 205 ? -28.775 -36.942 2.099 1.00 43.09 205 PRO A C 1
ATOM 1579 O O . PRO A 1 205 ? -28.314 -38.078 2.010 1.00 43.09 205 PRO A O 1
ATOM 1582 N N . GLU A 1 206 ? -29.281 -36.313 1.037 1.00 28.78 206 GLU A N 1
ATOM 1583 C CA . GLU A 1 206 ? -29.090 -36.821 -0.324 1.00 28.78 206 GLU A CA 1
ATOM 1584 C C . GLU A 1 206 ? -27.874 -36.151 -0.966 1.00 28.78 206 GLU A C 1
ATOM 1586 O O . GLU A 1 206 ? -27.806 -34.938 -1.172 1.00 28.78 206 GLU A O 1
ATOM 1591 N N . THR A 1 207 ? -26.877 -36.983 -1.236 1.00 26.94 207 THR A N 1
ATOM 1592 C CA . THR A 1 207 ? -25.683 -36.680 -2.010 1.00 26.94 207 THR A CA 1
ATOM 1593 C C . THR A 1 207 ? -25.999 -36.772 -3.504 1.00 26.94 207 THR A C 1
ATOM 1595 O O . THR A 1 207 ? -26.675 -37.700 -3.940 1.00 26.94 207 THR A O 1
ATOM 1598 N N . SER A 1 208 ? -25.350 -35.895 -4.276 1.00 31.73 208 SER A N 1
ATOM 1599 C CA . SER A 1 208 ? -24.992 -36.077 -5.693 1.00 31.73 208 SER A CA 1
ATOM 1600 C C . SER A 1 208 ? -26.070 -35.784 -6.747 1.00 31.73 208 SER A C 1
ATOM 1602 O O . SER A 1 208 ? -26.886 -36.631 -7.080 1.00 31.73 208 SER A O 1
ATOM 1604 N N . SER A 1 209 ? -25.932 -34.654 -7.451 1.00 26.45 209 SER A N 1
ATOM 1605 C CA . SER A 1 209 ? -25.354 -34.642 -8.812 1.00 26.45 209 SER A CA 1
ATOM 1606 C C . SER A 1 209 ? -25.781 -33.413 -9.635 1.00 26.45 209 SER A C 1
ATOM 1608 O O . SER A 1 209 ? -26.950 -33.052 -9.700 1.00 26.45 209 SER A O 1
ATOM 1610 N N . CYS A 1 210 ? -24.797 -32.852 -10.344 1.00 24.97 210 CYS A N 1
ATOM 1611 C CA . CYS A 1 210 ? -24.922 -32.079 -11.584 1.00 24.97 210 CYS A CA 1
ATOM 1612 C C . CYS A 1 210 ? -25.543 -30.664 -11.549 1.00 24.97 210 CYS A C 1
ATOM 1614 O O . CYS A 1 210 ? -26.700 -30.442 -11.892 1.00 24.97 210 CYS A O 1
ATOM 1616 N N . ARG A 1 211 ? -24.681 -29.652 -11.377 1.00 29.72 211 ARG A N 1
ATOM 1617 C CA . ARG A 1 211 ? -24.693 -28.492 -12.285 1.00 29.72 211 ARG A CA 1
ATOM 1618 C C . ARG A 1 211 ? -23.340 -28.388 -12.968 1.00 29.72 211 ARG A C 1
ATOM 1620 O O . ARG A 1 211 ? -22.412 -27.756 -12.476 1.00 29.72 211 ARG A O 1
ATOM 1627 N N . GLN A 1 212 ? -23.254 -29.061 -14.109 1.00 32.53 212 GLN A N 1
ATOM 1628 C CA . GLN A 1 212 ? -22.319 -28.717 -15.167 1.00 32.53 212 GLN A CA 1
ATOM 1629 C C . GLN A 1 212 ? -22.618 -27.274 -15.589 1.00 32.53 212 GLN A C 1
ATOM 1631 O O . GLN A 1 212 ? -23.546 -27.018 -16.353 1.00 32.53 212 GLN A O 1
ATOM 1636 N N . SER A 1 213 ? -21.849 -26.317 -15.074 1.00 36.66 213 SER A N 1
ATOM 1637 C CA . SER A 1 213 ? -21.606 -25.090 -15.824 1.00 36.66 213 SER A CA 1
ATOM 1638 C C . SER A 1 213 ? -20.753 -25.515 -17.004 1.00 36.66 213 SER A C 1
ATOM 1640 O O . SER A 1 213 ? -19.589 -25.869 -16.833 1.00 36.66 213 SER A O 1
ATOM 1642 N N . GLN A 1 214 ? -21.407 -25.604 -18.157 1.00 37.50 214 GLN A N 1
ATOM 1643 C CA . GLN A 1 214 ? -20.862 -26.041 -19.430 1.00 37.50 214 GLN A CA 1
ATOM 1644 C C . GLN A 1 214 ? -19.535 -25.325 -19.701 1.00 37.50 214 GLN A C 1
ATOM 1646 O O . GLN A 1 214 ? -19.497 -24.176 -20.133 1.00 37.50 214 GLN A O 1
ATOM 1651 N N . ALA A 1 215 ? -18.438 -26.036 -19.444 1.00 34.66 215 ALA A N 1
ATOM 1652 C CA . ALA A 1 215 ? -17.281 -25.946 -20.303 1.00 34.66 215 ALA A CA 1
ATOM 1653 C C . ALA A 1 215 ? -17.802 -26.324 -21.688 1.00 34.66 215 ALA A C 1
ATOM 1655 O O . ALA A 1 215 ? -18.207 -27.464 -21.911 1.00 34.66 215 ALA A O 1
ATOM 1656 N N . THR A 1 216 ? -17.905 -25.350 -22.584 1.00 31.88 216 THR A N 1
ATOM 1657 C CA . THR A 1 216 ? -17.952 -25.684 -23.997 1.00 31.88 216 THR A CA 1
ATOM 1658 C C . THR A 1 216 ? -16.631 -26.374 -24.289 1.00 31.88 216 THR A C 1
ATOM 1660 O O . THR A 1 216 ? -15.584 -25.723 -24.303 1.00 31.88 216 THR A O 1
ATOM 1663 N N . ASP A 1 217 ? -16.690 -27.695 -24.430 1.00 34.66 217 ASP A N 1
ATOM 1664 C CA . ASP A 1 217 ? -15.757 -28.442 -25.256 1.00 34.66 217 ASP A CA 1
ATOM 1665 C C . ASP A 1 217 ? -15.664 -27.696 -26.587 1.00 34.66 217 ASP A C 1
ATOM 1667 O O . ASP A 1 217 ? -16.568 -27.759 -27.419 1.00 34.66 217 ASP A O 1
ATOM 1671 N N . ASP A 1 218 ? -14.601 -26.920 -26.752 1.00 37.88 218 ASP A N 1
ATOM 1672 C CA . ASP A 1 218 ? -14.119 -26.571 -28.072 1.00 37.88 218 ASP A CA 1
ATOM 1673 C C . ASP A 1 218 ? -12.779 -27.289 -28.189 1.00 37.88 218 ASP A C 1
ATOM 1675 O O . ASP A 1 218 ? -11.755 -26.870 -27.639 1.00 37.88 218 ASP A O 1
ATOM 1679 N N . GLU A 1 219 ? -12.824 -28.440 -28.862 1.00 38.56 219 GLU A N 1
ATOM 1680 C CA . GLU A 1 219 ? -11.670 -28.994 -29.560 1.00 38.56 219 GLU A CA 1
ATOM 1681 C C . GLU A 1 219 ? -10.883 -27.861 -30.237 1.00 38.56 219 GLU A C 1
ATOM 1683 O O . GLU A 1 219 ? -11.472 -26.844 -30.620 1.00 38.56 219 GLU A O 1
ATOM 1688 N N . PRO A 1 220 ? -9.558 -27.999 -30.415 1.00 44.03 220 PRO A N 1
ATOM 1689 C CA . PRO A 1 220 ? -8.737 -26.952 -30.996 1.00 44.03 220 PRO A CA 1
ATOM 1690 C C . PRO A 1 220 ? -9.142 -26.755 -32.460 1.00 44.03 220 PRO A C 1
ATOM 1692 O O . PRO A 1 220 ? -8.562 -27.350 -33.365 1.00 44.03 220 PRO A O 1
ATOM 1695 N N . ARG A 1 221 ? -10.138 -25.897 -32.700 1.00 48.16 221 ARG A N 1
ATOM 1696 C CA . ARG A 1 221 ? -10.374 -25.268 -33.991 1.00 48.16 221 ARG A CA 1
ATOM 1697 C C . ARG A 1 221 ? -9.088 -24.521 -34.299 1.00 48.16 221 ARG A C 1
ATOM 1699 O O . ARG A 1 221 ? -8.874 -23.423 -33.786 1.00 48.16 221 ARG A O 1
ATOM 1706 N N . LEU A 1 222 ? -8.202 -25.159 -35.065 1.00 55.75 222 LEU A N 1
ATOM 1707 C CA . LEU A 1 222 ? -7.119 -24.485 -35.762 1.00 55.75 222 LEU A CA 1
ATOM 1708 C C . LEU A 1 222 ? -7.782 -23.336 -36.504 1.00 55.75 222 LEU A C 1
ATOM 1710 O O . LEU A 1 222 ? -8.538 -23.559 -37.445 1.00 55.75 222 LEU A O 1
ATOM 1714 N N . ARG A 1 223 ? -7.617 -22.135 -35.962 1.00 64.38 223 ARG A N 1
ATOM 1715 C CA . ARG A 1 223 ? -8.159 -20.907 -36.510 1.00 64.38 223 ARG A CA 1
ATOM 1716 C C . ARG A 1 223 ? -7.147 -20.431 -37.548 1.00 64.38 223 ARG A C 1
ATOM 1718 O O . ARG A 1 223 ? -6.116 -19.885 -37.146 1.00 64.38 223 ARG A O 1
ATOM 1725 N N . PRO A 1 224 ? -7.374 -20.708 -38.849 1.00 74.06 224 PRO A N 1
ATOM 1726 C CA . PRO A 1 224 ? -6.389 -20.408 -39.886 1.00 74.06 224 PRO A CA 1
ATOM 1727 C C . PRO A 1 224 ? -6.122 -18.902 -39.976 1.00 74.06 224 PRO A C 1
ATOM 1729 O O . PRO A 1 224 ? -5.016 -18.489 -40.283 1.00 74.06 224 PRO A O 1
ATOM 1732 N N . ASP A 1 225 ? -7.095 -18.076 -39.594 1.00 76.44 225 ASP A N 1
ATOM 1733 C CA . ASP A 1 225 ? -6.981 -16.625 -39.481 1.00 76.44 225 ASP A CA 1
ATOM 1734 C C . ASP A 1 225 ? -5.905 -16.174 -38.483 1.00 76.44 225 ASP A C 1
ATOM 1736 O O . ASP A 1 225 ? -5.206 -15.196 -38.739 1.00 76.44 225 ASP A O 1
ATOM 1740 N N . VAL A 1 226 ? -5.732 -16.882 -37.362 1.00 81.50 226 VAL A N 1
ATOM 1741 C CA . VAL A 1 226 ? -4.672 -16.581 -36.385 1.00 81.50 226 VAL A CA 1
ATOM 1742 C C . VAL A 1 226 ? -3.306 -17.010 -36.914 1.00 81.50 226 VAL A C 1
ATOM 1744 O O . VAL A 1 226 ? -2.317 -16.301 -36.716 1.00 81.50 226 VAL A O 1
ATOM 1747 N N . ASP A 1 227 ? -3.254 -18.152 -37.596 1.00 82.94 227 ASP A N 1
ATOM 1748 C CA . ASP A 1 227 ? -2.028 -18.653 -38.209 1.00 82.94 227 ASP A CA 1
ATOM 1749 C C . ASP A 1 227 ? -1.551 -17.726 -39.337 1.00 82.94 227 ASP A C 1
ATOM 1751 O O . ASP A 1 227 ? -0.384 -17.341 -39.337 1.00 82.94 227 ASP A O 1
ATOM 1755 N N . ASP A 1 228 ? -2.459 -17.249 -40.192 1.00 84.88 228 ASP A N 1
ATOM 1756 C CA . ASP A 1 228 ? -2.161 -16.299 -41.268 1.00 84.88 228 ASP A CA 1
ATOM 1757 C C . ASP A 1 228 ? -1.619 -14.955 -40.751 1.00 84.88 228 ASP A C 1
ATOM 1759 O O . ASP A 1 228 ? -0.820 -14.294 -41.419 1.00 84.88 228 ASP A O 1
ATOM 1763 N N . LEU A 1 229 ? -2.089 -14.501 -39.584 1.00 85.25 229 LEU A N 1
ATOM 1764 C CA . LEU A 1 229 ? -1.612 -13.268 -38.950 1.00 85.25 229 LEU A CA 1
ATOM 1765 C C . LEU A 1 229 ? -0.213 -13.439 -38.353 1.00 85.25 229 LEU A C 1
ATOM 1767 O O . LEU A 1 229 ? 0.595 -12.510 -38.412 1.00 85.25 229 LEU A O 1
ATOM 1771 N N . LEU A 1 230 ? 0.068 -14.610 -37.777 1.00 85.50 230 LEU A N 1
ATOM 1772 C CA . LEU A 1 230 ? 1.395 -14.948 -37.269 1.00 85.50 230 LEU A CA 1
ATOM 1773 C C . LEU A 1 230 ? 2.399 -15.077 -38.414 1.00 85.50 230 LEU A C 1
ATOM 1775 O O . LEU A 1 230 ? 3.470 -14.484 -38.328 1.00 85.50 230 LEU A O 1
ATOM 1779 N N . ASP A 1 231 ? 2.026 -15.755 -39.499 1.00 85.75 231 ASP A N 1
ATOM 1780 C CA . ASP A 1 231 ? 2.881 -15.921 -40.675 1.00 85.75 231 ASP A CA 1
ATOM 1781 C C . ASP A 1 231 ? 3.185 -14.564 -41.340 1.00 85.75 231 ASP A C 1
ATOM 1783 O O . ASP A 1 231 ? 4.321 -14.307 -41.738 1.00 85.75 231 ASP A O 1
ATOM 1787 N N . LEU A 1 232 ? 2.206 -13.649 -41.388 1.00 84.94 232 LEU A N 1
ATOM 1788 C CA . LEU A 1 232 ? 2.407 -12.282 -41.884 1.00 84.94 232 LEU A CA 1
ATOM 1789 C C . LEU A 1 232 ? 3.358 -11.479 -40.987 1.00 84.94 232 LEU A C 1
ATOM 1791 O O . LEU A 1 232 ? 4.240 -10.785 -41.489 1.00 84.94 232 LEU A O 1
ATOM 1795 N N . LEU A 1 233 ? 3.206 -11.569 -39.663 1.00 82.88 233 LEU A N 1
ATOM 1796 C CA . LEU A 1 233 ? 4.098 -10.877 -38.735 1.00 82.88 233 LEU A CA 1
ATOM 1797 C C . LEU A 1 233 ? 5.529 -11.430 -38.807 1.00 82.88 233 LEU A C 1
ATOM 1799 O O . LEU A 1 233 ? 6.479 -10.649 -38.802 1.00 82.88 233 LEU A O 1
ATOM 1803 N N . ASP A 1 234 ? 5.687 -12.749 -38.895 1.00 83.75 234 ASP A N 1
ATOM 1804 C CA . ASP A 1 234 ? 6.992 -13.403 -38.985 1.00 83.75 234 ASP A CA 1
ATOM 1805 C C . ASP A 1 234 ? 7.708 -13.039 -40.297 1.00 83.75 234 ASP A C 1
ATOM 1807 O O . ASP A 1 234 ? 8.882 -12.663 -40.257 1.00 83.75 234 ASP A O 1
ATOM 1811 N N . ALA A 1 235 ? 6.994 -13.035 -41.430 1.00 83.44 235 ALA A N 1
ATOM 1812 C CA . ALA A 1 235 ? 7.532 -12.617 -42.727 1.00 83.44 235 ALA A CA 1
ATOM 1813 C C . ALA A 1 235 ? 8.018 -11.155 -42.720 1.00 83.44 235 ALA A C 1
ATOM 1815 O O . ALA A 1 235 ? 9.100 -10.848 -43.221 1.00 83.44 235 ALA A O 1
ATOM 1816 N N . GLU A 1 236 ? 7.260 -10.248 -42.099 1.00 80.50 236 GLU A N 1
ATOM 1817 C CA . GLU A 1 236 ? 7.640 -8.835 -41.978 1.00 80.50 236 GLU A CA 1
ATOM 1818 C C . GLU A 1 236 ? 8.799 -8.614 -40.987 1.00 80.50 236 GLU A C 1
ATOM 1820 O O . GLU A 1 236 ? 9.598 -7.687 -41.139 1.00 80.50 236 GLU A O 1
ATOM 1825 N N . ILE A 1 237 ? 8.927 -9.441 -39.943 1.00 79.88 237 ILE A N 1
ATOM 1826 C CA . ILE A 1 237 ? 10.076 -9.401 -39.019 1.00 79.88 237 ILE A CA 1
ATOM 1827 C C . ILE A 1 237 ? 11.345 -9.910 -39.722 1.00 79.88 237 ILE A C 1
ATOM 1829 O O . ILE A 1 237 ? 12.406 -9.291 -39.580 1.00 79.88 237 ILE A O 1
ATOM 1833 N N . GLU A 1 238 ? 11.234 -10.988 -40.502 1.00 80.88 238 GLU A N 1
ATOM 1834 C CA . GLU A 1 238 ? 12.335 -11.565 -41.281 1.00 80.88 238 GLU A CA 1
ATOM 1835 C C . GLU A 1 238 ? 12.820 -10.610 -42.381 1.00 80.88 238 GLU A C 1
ATOM 1837 O O . GLU A 1 238 ? 14.024 -10.367 -42.492 1.00 80.88 238 GLU A O 1
ATOM 1842 N N . ALA A 1 239 ? 11.902 -9.982 -43.126 1.00 75.12 239 ALA A N 1
ATOM 1843 C CA . ALA A 1 239 ? 12.225 -8.994 -44.161 1.00 75.12 239 ALA A CA 1
ATOM 1844 C C . ALA A 1 239 ? 13.010 -7.785 -43.614 1.00 75.12 239 ALA A C 1
ATOM 1846 O O . ALA A 1 239 ? 13.838 -7.197 -44.311 1.00 75.12 239 ALA A O 1
ATOM 1847 N N . ASN A 1 240 ? 12.799 -7.445 -42.341 1.00 74.38 240 ASN A N 1
ATOM 1848 C CA . ASN A 1 240 ? 13.512 -6.379 -41.639 1.00 74.38 240 ASN A CA 1
ATOM 1849 C C . ASN A 1 240 ? 14.865 -6.818 -41.037 1.00 74.38 240 ASN A C 1
ATOM 1851 O O . ASN A 1 240 ? 15.527 -6.017 -40.373 1.00 74.38 240 ASN A O 1
ATOM 1855 N N . GLY A 1 241 ? 15.291 -8.068 -41.258 1.00 71.94 241 GLY A N 1
ATOM 1856 C CA . GLY A 1 241 ? 16.573 -8.614 -40.797 1.00 71.94 241 GLY A CA 1
ATOM 1857 C C . GLY A 1 241 ? 16.601 -9.027 -39.321 1.00 71.94 241 GLY A C 1
ATOM 1858 O O . GLY A 1 241 ? 17.678 -9.246 -38.762 1.00 71.94 241 GLY A O 1
ATOM 1859 N N . ASN A 1 242 ? 15.438 -9.127 -38.670 1.00 72.12 242 ASN A N 1
ATOM 1860 C CA . ASN A 1 242 ? 15.323 -9.557 -37.278 1.00 72.12 242 ASN A CA 1
ATOM 1861 C C . ASN A 1 242 ? 15.086 -11.071 -37.188 1.00 72.12 242 ASN A C 1
ATOM 1863 O O . ASN A 1 242 ? 14.530 -11.694 -38.087 1.00 72.12 242 ASN A O 1
ATOM 1867 N N . LYS A 1 243 ? 15.505 -11.685 -36.074 1.00 72.00 243 LYS A N 1
ATOM 1868 C CA . LYS A 1 243 ? 15.287 -13.122 -35.853 1.00 72.00 243 LYS A CA 1
ATOM 1869 C C . LYS A 1 243 ? 13.804 -13.407 -35.629 1.00 72.00 243 LYS A C 1
ATOM 1871 O O . LYS A 1 243 ? 13.204 -12.816 -34.731 1.00 72.00 243 LYS A O 1
ATOM 1876 N N . ILE A 1 244 ? 13.273 -14.365 -36.385 1.00 68.19 244 ILE A N 1
ATOM 1877 C CA . ILE A 1 244 ? 11.897 -14.842 -36.247 1.00 68.19 244 ILE A CA 1
ATOM 1878 C C . ILE A 1 244 ? 11.683 -15.377 -34.819 1.00 68.19 244 ILE A C 1
ATOM 1880 O O . ILE A 1 244 ? 12.478 -16.200 -34.340 1.00 68.19 244 ILE A O 1
ATOM 1884 N N . PRO A 1 245 ? 10.648 -14.915 -34.102 1.00 68.75 245 PRO A N 1
ATOM 1885 C CA . PRO A 1 245 ? 10.314 -15.425 -32.779 1.00 68.75 245 PRO A CA 1
ATOM 1886 C C . PRO A 1 245 ? 9.914 -16.904 -32.820 1.00 68.75 245 PRO A C 1
ATOM 1888 O O . PRO A 1 245 ? 9.216 -17.360 -33.718 1.00 68.75 245 PRO A O 1
ATOM 1891 N N . THR A 1 246 ? 10.290 -17.679 -31.801 1.00 74.31 246 THR A N 1
ATOM 1892 C CA . THR A 1 246 ? 9.832 -19.072 -31.692 1.00 74.31 246 THR A CA 1
ATOM 1893 C C . THR A 1 246 ? 8.314 -19.119 -31.493 1.00 74.31 246 THR A C 1
ATOM 1895 O O . THR A 1 246 ? 7.793 -18.546 -30.529 1.00 74.31 246 THR A O 1
ATOM 1898 N N . ARG A 1 247 ? 7.602 -19.832 -32.377 1.00 76.00 247 ARG A N 1
ATOM 1899 C CA . ARG A 1 247 ? 6.147 -20.025 -32.302 1.00 76.00 247 ARG A CA 1
ATOM 1900 C C . ARG A 1 247 ? 5.801 -20.872 -31.077 1.00 76.00 247 ARG A C 1
ATOM 1902 O O . ARG A 1 247 ? 6.089 -22.064 -31.017 1.00 76.00 247 ARG A O 1
ATOM 1909 N N . THR A 1 248 ? 5.208 -20.243 -30.066 1.00 81.94 248 THR A N 1
ATOM 1910 C CA . THR A 1 248 ? 4.725 -20.926 -28.854 1.00 81.94 248 THR A CA 1
ATOM 1911 C C . THR A 1 248 ? 3.204 -20.856 -28.776 1.00 81.94 248 THR A C 1
ATOM 1913 O O . THR A 1 248 ? 2.601 -19.945 -29.338 1.00 81.94 248 THR A O 1
ATOM 1916 N N . LYS A 1 249 ? 2.572 -21.769 -28.021 1.00 80.88 249 LYS A N 1
ATOM 1917 C CA . LYS A 1 249 ? 1.115 -21.738 -27.763 1.00 80.88 249 LYS A CA 1
ATOM 1918 C C . LYS A 1 249 ? 0.644 -20.368 -27.250 1.00 80.88 249 LYS A C 1
ATOM 1920 O O . LYS A 1 249 ? -0.403 -19.881 -27.646 1.00 80.88 249 LYS A O 1
ATOM 1925 N N . ARG A 1 250 ? 1.497 -19.698 -26.468 1.00 81.75 250 ARG A N 1
ATOM 1926 C CA . ARG A 1 250 ? 1.258 -18.354 -25.937 1.00 81.75 250 ARG A CA 1
ATOM 1927 C C . ARG A 1 250 ? 1.161 -17.273 -27.020 1.00 81.75 250 ARG A C 1
ATOM 1929 O O . ARG A 1 250 ? 0.380 -16.347 -26.866 1.00 81.75 250 ARG A O 1
ATOM 1936 N N . ASN A 1 251 ? 1.922 -17.394 -28.108 1.00 81.81 251 ASN A N 1
ATOM 1937 C CA . ASN A 1 251 ? 1.852 -16.453 -29.231 1.00 81.81 251 ASN A CA 1
ATOM 1938 C C . ASN A 1 251 ? 0.504 -16.560 -29.958 1.00 81.81 251 ASN A C 1
ATOM 1940 O O . ASN A 1 251 ? -0.049 -15.550 -30.386 1.00 81.81 251 ASN A O 1
ATOM 1944 N N . HIS A 1 252 ? -0.014 -17.787 -30.064 1.00 84.00 252 HIS A N 1
ATOM 1945 C CA . HIS A 1 252 ? -1.327 -18.076 -30.639 1.00 84.00 252 HIS A CA 1
ATOM 1946 C C . HIS A 1 252 ? -2.443 -17.519 -29.757 1.00 84.00 252 HIS A C 1
ATOM 1948 O O . HIS A 1 252 ? -3.317 -16.805 -30.239 1.00 84.00 252 HIS A O 1
ATOM 1954 N N . ASP A 1 253 ? -2.338 -17.734 -28.442 1.00 85.31 253 ASP A N 1
ATOM 1955 C CA . ASP A 1 253 ? -3.265 -17.164 -27.464 1.00 85.31 253 ASP A CA 1
ATOM 1956 C C . ASP A 1 253 ? -3.288 -15.631 -27.509 1.00 85.31 253 ASP A C 1
ATOM 1958 O O . ASP A 1 253 ? -4.361 -15.036 -27.446 1.00 85.31 253 ASP A O 1
ATOM 1962 N N . ASP A 1 254 ? -2.130 -14.977 -27.644 1.00 86.44 254 ASP A N 1
ATOM 1963 C CA . ASP A 1 254 ? -2.051 -13.516 -27.724 1.00 86.44 254 ASP A CA 1
ATOM 1964 C C . ASP A 1 254 ? -2.753 -12.972 -28.985 1.00 86.44 254 ASP A C 1
ATOM 1966 O O . ASP A 1 254 ? -3.475 -11.980 -28.891 1.00 86.44 254 ASP A O 1
ATOM 1970 N N . MET A 1 255 ? -2.618 -13.632 -30.142 1.00 84.75 255 MET A N 1
ATOM 1971 C CA . MET A 1 255 ? -3.352 -13.246 -31.358 1.00 84.75 255 MET A CA 1
ATOM 1972 C C . MET A 1 255 ? -4.845 -13.571 -31.276 1.00 84.75 255 MET A C 1
ATOM 1974 O O . MET A 1 255 ? -5.674 -12.744 -31.651 1.00 84.75 255 MET A O 1
ATOM 1978 N N . ARG A 1 256 ? -5.214 -14.718 -30.697 1.00 88.44 256 ARG A N 1
ATOM 1979 C CA . ARG A 1 256 ? -6.617 -15.057 -30.430 1.00 88.44 256 ARG A CA 1
ATOM 1980 C C . ARG A 1 256 ? -7.283 -14.006 -29.541 1.00 88.44 256 ARG A C 1
ATOM 1982 O O . ARG A 1 256 ? -8.416 -13.612 -29.793 1.00 88.44 256 ARG A O 1
ATOM 1989 N N . LEU A 1 257 ? -6.580 -13.522 -28.516 1.00 90.19 257 LEU A N 1
ATOM 1990 C CA . LEU A 1 257 ? -7.104 -12.501 -27.609 1.00 90.19 257 LEU A CA 1
ATOM 1991 C C . LEU A 1 257 ? -7.320 -11.144 -28.296 1.00 90.19 257 LEU A C 1
ATOM 1993 O O . LEU A 1 257 ? -8.255 -10.444 -27.911 1.00 90.19 257 LEU A O 1
ATOM 1997 N N . LEU A 1 258 ? -6.522 -10.785 -29.310 1.00 86.75 258 LEU A N 1
ATOM 1998 C CA . LEU A 1 258 ? -6.765 -9.573 -30.106 1.00 86.75 258 LEU A CA 1
ATOM 1999 C C . LEU A 1 258 ? -8.107 -9.625 -30.851 1.00 86.75 258 LEU A C 1
ATOM 2001 O O . LEU A 1 258 ? -8.786 -8.605 -30.958 1.00 86.75 258 LEU A O 1
ATOM 2005 N N . ILE A 1 259 ? -8.496 -10.811 -31.322 1.00 86.94 259 ILE A N 1
ATOM 2006 C CA . ILE A 1 259 ? -9.742 -11.027 -32.064 1.00 86.94 259 ILE A CA 1
ATOM 2007 C C . ILE A 1 259 ? -10.923 -11.179 -31.098 1.00 86.94 259 ILE A C 1
ATOM 2009 O O . ILE A 1 259 ? -11.890 -10.428 -31.169 1.00 86.94 259 ILE A O 1
ATOM 2013 N N . ASP A 1 260 ? -10.839 -12.120 -30.155 1.00 85.44 260 ASP A N 1
ATOM 2014 C CA . ASP A 1 260 ? -11.988 -12.517 -29.331 1.00 85.44 260 ASP A CA 1
ATOM 2015 C C . ASP A 1 260 ? -12.286 -11.529 -28.197 1.00 85.44 260 ASP A C 1
ATOM 2017 O O . ASP A 1 260 ? -13.444 -11.237 -27.896 1.00 85.44 260 ASP A O 1
ATOM 2021 N N . ARG A 1 261 ? -11.238 -11.038 -27.523 1.00 85.81 261 ARG A N 1
ATOM 2022 C CA . ARG A 1 261 ? -11.381 -10.175 -26.342 1.00 85.81 261 ARG A CA 1
ATOM 2023 C C . ARG A 1 261 ? -11.306 -8.706 -26.716 1.00 85.81 261 ARG A C 1
ATOM 2025 O O . ARG A 1 261 ? -12.116 -7.920 -26.234 1.00 85.81 261 ARG A O 1
ATOM 2032 N N . ASP A 1 262 ? -10.316 -8.349 -27.526 1.00 83.62 262 ASP A N 1
ATOM 2033 C CA . ASP A 1 262 ? -10.069 -6.956 -27.886 1.00 83.62 262 ASP A CA 1
ATOM 2034 C C . ASP A 1 262 ? -10.913 -6.521 -29.110 1.00 83.62 262 ASP A C 1
ATOM 2036 O O . ASP A 1 262 ? -10.937 -5.338 -29.441 1.00 83.62 262 ASP A O 1
ATOM 2040 N N . GLN A 1 263 ? -11.669 -7.456 -29.713 1.00 86.12 263 GLN A N 1
ATOM 2041 C CA . GLN A 1 263 ? -12.659 -7.242 -30.781 1.00 86.12 263 GLN A CA 1
ATOM 2042 C C . GLN A 1 263 ? -12.109 -6.541 -32.032 1.00 86.12 263 GLN A C 1
ATOM 2044 O O . GLN A 1 263 ? -12.842 -5.847 -32.741 1.00 86.12 263 GLN A O 1
ATOM 2049 N N . TYR A 1 264 ? -10.822 -6.725 -32.331 1.00 87.94 264 TYR A N 1
ATOM 2050 C CA . TYR A 1 264 ? -10.238 -6.230 -33.572 1.00 87.94 264 TYR A CA 1
ATOM 2051 C C . TYR A 1 264 ? -10.470 -7.213 -34.713 1.00 87.94 264 TYR A C 1
ATOM 2053 O O . TYR A 1 264 ? -10.318 -8.425 -34.570 1.00 87.94 264 TYR A O 1
ATOM 2061 N N . THR A 1 265 ? -10.812 -6.670 -35.878 1.00 88.44 265 THR A N 1
ATOM 2062 C CA . THR A 1 265 ? -10.971 -7.474 -37.095 1.00 88.44 265 THR A CA 1
ATOM 2063 C C . THR A 1 265 ? -9.612 -7.901 -37.645 1.00 88.44 265 THR A C 1
ATOM 2065 O O . THR A 1 265 ? -8.617 -7.183 -37.514 1.00 88.44 265 THR A O 1
ATOM 2068 N N . THR A 1 266 ? -9.573 -9.048 -38.321 1.00 86.19 266 THR A N 1
ATOM 2069 C CA . THR A 1 266 ? -8.360 -9.575 -38.962 1.00 86.19 266 THR A CA 1
ATOM 2070 C C . THR A 1 266 ? -7.726 -8.548 -39.906 1.00 86.19 266 THR A C 1
ATOM 2072 O O . THR A 1 266 ? -6.512 -8.356 -39.878 1.00 86.19 266 THR A O 1
ATOM 2075 N N . ASP A 1 267 ? -8.533 -7.804 -40.666 1.00 85.06 267 ASP A N 1
ATOM 2076 C CA . ASP A 1 267 ? -8.052 -6.781 -41.604 1.00 85.06 267 ASP A CA 1
ATOM 2077 C C . ASP A 1 267 ? -7.399 -5.584 -40.900 1.00 85.06 267 ASP A C 1
ATOM 2079 O O . ASP A 1 267 ? -6.362 -5.083 -41.341 1.00 85.06 267 ASP A O 1
ATOM 2083 N N . GLN A 1 268 ? -7.953 -5.151 -39.763 1.00 86.19 268 GLN A N 1
ATOM 2084 C CA . GLN A 1 268 ? -7.343 -4.101 -38.942 1.00 86.19 268 GLN A CA 1
ATOM 2085 C C . GLN A 1 268 ? -5.988 -4.545 -38.392 1.00 86.19 268 GLN A C 1
ATOM 2087 O O . GLN A 1 268 ? -5.041 -3.760 -38.384 1.00 86.19 268 GLN A O 1
ATOM 2092 N N . ILE A 1 269 ? -5.879 -5.800 -37.955 1.00 89.00 269 ILE A N 1
ATOM 2093 C CA . ILE A 1 269 ? -4.622 -6.344 -37.436 1.00 89.00 269 ILE A CA 1
ATOM 2094 C C . ILE A 1 269 ? -3.576 -6.407 -38.557 1.00 89.00 269 ILE A C 1
ATOM 2096 O O . ILE A 1 269 ? -2.459 -5.933 -38.353 1.00 89.00 269 ILE A O 1
ATOM 2100 N N . ARG A 1 270 ? -3.939 -6.882 -39.760 1.00 88.94 270 ARG A N 1
ATOM 2101 C CA . ARG A 1 270 ? -3.043 -6.881 -40.935 1.00 88.94 270 ARG A CA 1
ATOM 2102 C C . ARG A 1 270 ? -2.535 -5.476 -41.267 1.00 88.94 270 ARG A C 1
ATOM 2104 O O . ARG A 1 270 ? -1.337 -5.294 -41.473 1.00 88.94 270 ARG A O 1
ATOM 2111 N N . TYR A 1 271 ? -3.422 -4.480 -41.267 1.00 88.81 271 TYR A N 1
ATOM 2112 C CA . TYR A 1 271 ? -3.050 -3.088 -41.534 1.00 88.81 271 TYR A CA 1
ATOM 2113 C C . TYR A 1 271 ? -2.058 -2.542 -40.497 1.00 88.81 271 TYR A C 1
ATOM 2115 O O . TYR A 1 271 ? -1.054 -1.925 -40.855 1.00 88.81 271 TYR A O 1
ATOM 2123 N N . VAL A 1 272 ? -2.313 -2.792 -39.209 1.00 88.12 272 VAL A N 1
ATOM 2124 C CA . VAL A 1 272 ? -1.440 -2.334 -38.120 1.00 88.12 272 VAL A CA 1
ATOM 2125 C C . VAL A 1 272 ? -0.076 -3.022 -38.169 1.00 88.12 272 VAL A C 1
ATOM 2127 O O . VAL A 1 272 ? 0.926 -2.348 -37.932 1.00 88.12 272 VAL A O 1
ATOM 2130 N N . ILE A 1 273 ? -0.017 -4.318 -38.504 1.00 89.19 273 ILE A N 1
ATOM 2131 C CA . ILE A 1 273 ? 1.255 -5.038 -38.679 1.00 89.19 273 ILE A CA 1
ATOM 2132 C C . ILE A 1 273 ? 2.067 -4.410 -39.813 1.00 89.19 273 ILE A C 1
ATOM 2134 O O . ILE A 1 273 ? 3.226 -4.058 -39.607 1.00 89.19 273 ILE A O 1
ATOM 2138 N N . GLY A 1 274 ? 1.450 -4.192 -40.978 1.00 86.38 274 GLY A N 1
ATOM 2139 C CA . GLY A 1 274 ? 2.121 -3.524 -42.091 1.00 86.38 274 GLY A CA 1
ATOM 2140 C C . GLY A 1 274 ? 2.657 -2.151 -41.678 1.00 86.38 274 GLY A C 1
ATOM 2141 O O . GLY A 1 274 ? 3.836 -1.858 -41.860 1.00 86.38 274 GLY A O 1
ATOM 2142 N N . TRP A 1 275 ? 1.832 -1.328 -41.029 1.00 88.81 275 TRP A N 1
ATOM 2143 C CA . TRP A 1 275 ? 2.238 0.011 -40.599 1.00 88.81 275 TRP A CA 1
ATOM 2144 C C . TRP A 1 275 ? 3.379 -0.002 -39.567 1.00 88.81 275 TRP A C 1
ATOM 2146 O O . TRP A 1 275 ? 4.343 0.751 -39.707 1.00 88.81 275 TRP A O 1
ATOM 2156 N N . CYS A 1 276 ? 3.318 -0.866 -38.545 1.00 85.94 276 CYS A N 1
ATOM 2157 C CA . CYS A 1 276 ? 4.326 -0.870 -37.482 1.00 85.94 276 CYS A CA 1
ATOM 2158 C C . CYS A 1 276 ? 5.701 -1.340 -37.967 1.00 85.94 276 CYS A C 1
ATOM 2160 O O . CYS A 1 276 ? 6.714 -0.890 -37.434 1.00 85.94 276 CYS A O 1
ATOM 2162 N N . GLN A 1 277 ? 5.737 -2.202 -38.985 1.00 83.50 277 GLN A N 1
ATOM 2163 C CA . GLN A 1 277 ? 6.975 -2.730 -39.556 1.00 83.50 277 GLN A CA 1
ATOM 2164 C C . GLN A 1 277 ? 7.632 -1.762 -40.553 1.00 83.50 277 GLN A C 1
ATOM 2166 O O . GLN A 1 277 ? 8.848 -1.815 -40.739 1.00 83.50 277 GLN A O 1
ATOM 2171 N N . HIS A 1 278 ? 6.871 -0.817 -41.117 1.00 81.69 278 HIS A N 1
ATOM 2172 C CA . HIS A 1 278 ? 7.396 0.258 -41.971 1.00 81.69 278 HIS A CA 1
ATOM 2173 C C . HIS A 1 278 ? 7.925 1.467 -41.175 1.00 81.69 278 HIS A C 1
ATOM 2175 O O . HIS A 1 278 ? 8.726 2.248 -41.692 1.00 81.69 278 HIS A O 1
ATOM 2181 N N . ASP A 1 279 ? 7.530 1.622 -39.909 1.00 85.75 279 ASP A N 1
ATOM 2182 C CA . ASP A 1 279 ? 8.026 2.690 -39.040 1.00 85.75 279 ASP A CA 1
ATOM 2183 C C . ASP A 1 279 ? 9.353 2.301 -38.358 1.00 85.75 279 ASP A C 1
ATOM 2185 O O . ASP A 1 279 ? 9.476 1.269 -37.694 1.00 85.75 279 ASP A O 1
ATOM 2189 N N . ASN A 1 280 ? 10.370 3.161 -38.491 1.00 83.25 280 ASN A N 1
ATOM 2190 C CA . ASN A 1 280 ? 11.715 2.905 -37.963 1.00 83.25 280 ASN A CA 1
ATOM 2191 C C . ASN A 1 280 ? 11.769 2.762 -36.435 1.00 83.25 280 ASN A C 1
ATOM 2193 O O . ASN A 1 280 ? 12.664 2.092 -35.920 1.00 83.25 280 ASN A O 1
ATOM 2197 N N . PHE A 1 281 ? 10.845 3.391 -35.711 1.00 84.31 281 PHE A N 1
ATOM 2198 C CA . PHE A 1 281 ? 10.763 3.311 -34.261 1.00 84.31 281 PHE A CA 1
ATOM 2199 C C . PHE A 1 281 ? 9.993 2.059 -33.820 1.00 84.31 281 PHE A C 1
ATOM 2201 O O . PHE A 1 281 ? 10.440 1.352 -32.914 1.00 84.31 281 PHE A O 1
ATOM 2208 N N . TRP A 1 282 ? 8.863 1.743 -34.452 1.00 85.62 282 TRP A N 1
ATOM 2209 C CA . TRP A 1 282 ? 8.018 0.619 -34.043 1.00 85.62 282 TRP A CA 1
ATOM 2210 C C . TRP A 1 282 ? 8.566 -0.742 -34.464 1.00 85.62 282 TRP A C 1
ATOM 2212 O O . TRP A 1 282 ? 8.523 -1.659 -33.642 1.00 85.62 282 TRP A O 1
ATOM 2222 N N . LYS A 1 283 ? 9.202 -0.863 -35.633 1.00 83.81 283 LYS A N 1
ATOM 2223 C CA . LYS A 1 283 ? 9.801 -2.131 -36.085 1.00 83.81 283 LYS A CA 1
ATOM 2224 C C . LYS A 1 283 ? 10.876 -2.674 -35.135 1.00 83.81 283 LYS A C 1
ATOM 2226 O O . LYS A 1 283 ? 11.039 -3.879 -34.988 1.00 83.81 283 LYS A O 1
ATOM 2231 N N . ALA A 1 284 ? 11.588 -1.785 -34.433 1.00 82.56 284 ALA A N 1
ATOM 2232 C CA . ALA A 1 284 ? 12.588 -2.162 -33.431 1.00 82.56 284 ALA A CA 1
ATOM 2233 C C . ALA A 1 284 ? 11.965 -2.622 -32.096 1.00 82.56 284 ALA A C 1
ATOM 2235 O O . ALA A 1 284 ? 12.618 -3.300 -31.304 1.00 82.56 284 ALA A O 1
ATOM 2236 N N . ASN A 1 285 ? 10.713 -2.240 -31.826 1.00 84.56 285 ASN A N 1
ATOM 2237 C CA . ASN A 1 285 ? 10.022 -2.496 -30.561 1.00 84.56 285 ASN A CA 1
ATOM 2238 C C . ASN A 1 285 ? 8.991 -3.636 -30.650 1.00 84.56 285 ASN A C 1
ATOM 2240 O O . ASN A 1 285 ? 8.688 -4.269 -29.633 1.00 84.56 285 ASN A O 1
ATOM 2244 N N . ILE A 1 286 ? 8.449 -3.911 -31.840 1.00 85.81 286 ILE A N 1
ATOM 2245 C CA . ILE A 1 286 ? 7.430 -4.938 -32.080 1.00 85.81 286 ILE A CA 1
ATOM 2246 C C . ILE A 1 286 ? 8.082 -6.183 -32.690 1.00 85.81 286 ILE A C 1
ATOM 2248 O O . ILE A 1 286 ? 7.984 -6.465 -33.874 1.00 85.81 286 ILE A O 1
ATOM 2252 N N . LEU A 1 287 ? 8.760 -6.948 -31.832 1.00 84.56 287 LEU A N 1
ATOM 2253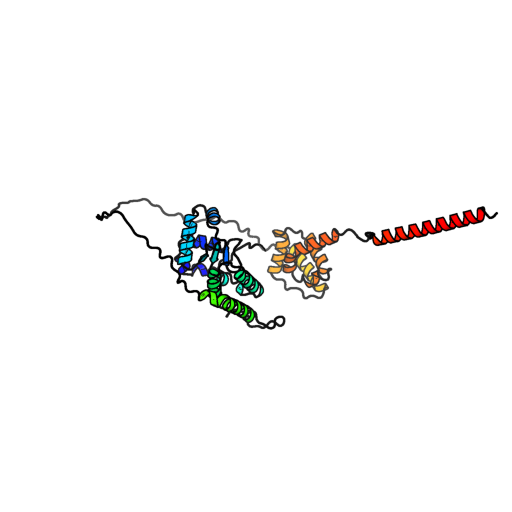 C CA . LEU A 1 287 ? 9.446 -8.193 -32.208 1.00 84.56 287 LEU A CA 1
ATOM 2254 C C . LEU A 1 287 ? 8.670 -9.454 -31.801 1.00 84.56 287 LEU A C 1
ATOM 2256 O O . LEU A 1 287 ? 9.226 -10.542 -31.788 1.00 84.56 287 LEU A O 1
ATOM 2260 N N . SER A 1 288 ? 7.423 -9.326 -31.341 1.00 86.19 288 SER A N 1
ATOM 2261 C CA . SER A 1 288 ? 6.613 -10.489 -30.959 1.00 86.19 288 SER A CA 1
ATOM 2262 C C . SER A 1 288 ? 5.113 -10.178 -30.960 1.00 86.19 288 SER A C 1
ATOM 2264 O O . SER A 1 288 ? 4.735 -9.040 -30.654 1.00 86.19 288 SER A O 1
ATOM 2266 N N . PRO A 1 289 ? 4.255 -11.195 -31.173 1.00 83.31 289 PRO A N 1
ATOM 2267 C CA . PRO A 1 289 ? 2.796 -11.087 -31.061 1.00 83.31 289 PRO A CA 1
ATOM 2268 C C . PRO A 1 289 ? 2.322 -10.474 -29.737 1.00 83.31 289 PRO A C 1
ATOM 2270 O O . PRO A 1 289 ? 1.438 -9.619 -29.705 1.00 83.31 289 PRO A O 1
ATOM 2273 N N . LYS A 1 290 ? 2.986 -10.834 -28.633 1.00 89.00 290 LYS A N 1
ATOM 2274 C CA . LYS A 1 290 ? 2.729 -10.269 -27.305 1.00 89.00 290 LYS A CA 1
ATOM 2275 C C . LYS A 1 290 ? 2.935 -8.754 -27.272 1.00 89.00 290 LYS A C 1
ATOM 2277 O O . LYS A 1 290 ? 2.100 -8.017 -26.752 1.00 89.00 290 LYS A O 1
ATOM 2282 N N . LYS A 1 291 ? 4.063 -8.281 -27.814 1.00 88.31 291 LYS A N 1
ATOM 2283 C CA . LYS A 1 291 ? 4.395 -6.849 -27.857 1.00 88.31 291 LYS A CA 1
ATOM 2284 C C . LYS A 1 291 ? 3.456 -6.082 -28.776 1.00 88.31 291 LYS A C 1
ATOM 2286 O O . LYS A 1 291 ? 3.064 -4.972 -28.421 1.00 88.31 291 LYS A O 1
ATOM 2291 N N . LEU A 1 292 ? 3.062 -6.692 -29.893 1.00 89.50 292 LEU A N 1
ATOM 2292 C CA . LEU A 1 292 ? 2.054 -6.143 -30.792 1.00 89.50 292 LEU A CA 1
ATOM 2293 C C . LEU A 1 292 ? 0.733 -5.913 -30.047 1.00 89.50 292 LEU A C 1
ATOM 2295 O O . LEU A 1 292 ? 0.237 -4.792 -30.051 1.00 89.50 292 LEU A O 1
ATOM 2299 N N . ARG A 1 293 ? 0.224 -6.912 -29.314 1.00 90.44 293 ARG A N 1
ATOM 2300 C CA . ARG A 1 293 ? -1.003 -6.775 -28.513 1.00 90.44 293 ARG A CA 1
ATOM 2301 C C . ARG A 1 293 ? -0.888 -5.719 -27.409 1.00 90.44 293 ARG A C 1
ATOM 2303 O O . ARG A 1 293 ? -1.764 -4.870 -27.282 1.00 90.44 293 ARG A O 1
ATOM 2310 N N . GLU A 1 294 ? 0.206 -5.726 -26.643 1.00 91.75 294 GLU A N 1
ATOM 2311 C CA . GLU A 1 294 ? 0.461 -4.734 -25.580 1.00 91.75 294 GLU A CA 1
ATOM 2312 C C . GLU A 1 294 ? 0.452 -3.288 -26.108 1.00 91.75 294 GLU A C 1
ATOM 2314 O O . GLU A 1 294 ? 0.062 -2.362 -25.392 1.00 91.75 294 GLU A O 1
ATOM 2319 N N . LYS A 1 295 ? 0.919 -3.075 -27.344 1.00 90.56 295 LYS A N 1
ATOM 2320 C CA . LYS A 1 295 ? 1.065 -1.750 -27.960 1.00 90.56 295 LYS A CA 1
ATOM 2321 C C . LYS A 1 295 ? -0.021 -1.412 -28.976 1.00 90.56 295 LYS A C 1
ATOM 2323 O O . LYS A 1 295 ? -0.052 -0.273 -29.439 1.00 90.56 295 LYS A O 1
ATOM 2328 N N . PHE A 1 296 ? -0.948 -2.328 -29.244 1.00 90.12 296 PHE A N 1
ATOM 2329 C CA . PHE A 1 296 ? -1.993 -2.178 -30.254 1.00 90.12 296 PHE A CA 1
ATOM 2330 C C . PHE A 1 296 ? -2.807 -0.877 -30.104 1.00 90.12 296 PHE A C 1
ATOM 2332 O O . PHE A 1 296 ? -2.906 -0.133 -31.080 1.00 90.12 296 PHE A O 1
ATOM 2339 N N . PRO A 1 297 ? -3.279 -0.484 -28.898 1.00 89.50 297 PRO A N 1
ATOM 2340 C CA . PRO A 1 297 ? -4.012 0.776 -28.739 1.00 89.50 297 PRO A CA 1
ATOM 2341 C C . PRO A 1 297 ? -3.158 2.019 -29.038 1.00 89.50 297 PRO A C 1
ATOM 2343 O O . PRO A 1 297 ? -3.660 3.009 -29.565 1.00 89.50 297 PRO A O 1
ATOM 2346 N N . GLN A 1 298 ? -1.856 1.971 -28.726 1.00 88.75 298 GLN A N 1
ATOM 2347 C CA . GLN A 1 298 ? -0.923 3.078 -28.976 1.00 88.75 298 GLN A CA 1
ATOM 2348 C C . GLN A 1 298 ? -0.638 3.234 -30.474 1.00 88.75 298 GLN A C 1
ATOM 2350 O O . GLN A 1 298 ? -0.551 4.359 -30.963 1.00 88.75 298 GLN A O 1
ATOM 2355 N N . LEU A 1 299 ? -0.529 2.115 -31.196 1.00 90.31 299 LEU A N 1
ATOM 2356 C CA . LEU A 1 299 ? -0.357 2.096 -32.649 1.00 90.31 299 LEU A CA 1
ATOM 2357 C C . LEU A 1 299 ? -1.587 2.682 -33.346 1.00 90.31 299 LEU A C 1
ATOM 2359 O O . LEU A 1 299 ? -1.451 3.601 -34.147 1.00 90.31 299 LEU A O 1
ATOM 2363 N N . VAL A 1 300 ? -2.791 2.236 -32.971 1.00 90.62 300 VAL A N 1
ATOM 2364 C CA . VAL A 1 300 ? -4.048 2.755 -33.537 1.00 90.62 300 VAL A CA 1
ATOM 2365 C C . VAL A 1 300 ? -4.200 4.257 -33.282 1.00 90.62 300 VAL A C 1
ATOM 2367 O O . VAL A 1 300 ? -4.559 4.997 -34.195 1.00 90.62 300 VAL A O 1
ATOM 2370 N N . ALA A 1 301 ? -3.896 4.733 -32.070 1.00 89.00 301 ALA A N 1
ATOM 2371 C CA . ALA A 1 301 ? -3.952 6.160 -31.754 1.00 89.00 301 ALA A CA 1
ATOM 2372 C C . ALA A 1 301 ? -2.978 6.986 -32.609 1.00 89.00 301 ALA A C 1
ATOM 2374 O O . ALA A 1 301 ? -3.314 8.083 -33.048 1.00 89.00 301 ALA A O 1
ATOM 2375 N N . ARG A 1 302 ? -1.781 6.454 -32.877 1.00 87.19 302 ARG A N 1
ATOM 2376 C CA . ARG A 1 302 ? -0.763 7.141 -33.677 1.00 87.19 302 ARG A CA 1
ATOM 2377 C C . ARG A 1 302 ? -1.095 7.152 -35.166 1.00 87.19 302 ARG A C 1
ATOM 2379 O O . ARG A 1 302 ? -0.959 8.198 -35.786 1.00 87.19 302 ARG A O 1
ATOM 2386 N N . ILE A 1 303 ? -1.605 6.041 -35.696 1.00 89.62 303 ILE A N 1
ATOM 2387 C CA . ILE A 1 303 ? -2.136 5.950 -37.063 1.00 89.62 303 ILE A CA 1
ATOM 2388 C C . ILE A 1 303 ? -3.253 6.980 -37.261 1.00 89.62 303 ILE A C 1
ATOM 2390 O O . ILE A 1 303 ? -3.231 7.727 -38.234 1.00 89.62 303 ILE A O 1
ATOM 2394 N N . LYS A 1 304 ? -4.199 7.070 -36.316 1.00 87.69 304 LYS A N 1
ATOM 2395 C CA . LYS A 1 304 ? -5.274 8.072 -36.365 1.00 87.69 304 LYS A CA 1
ATOM 2396 C C . LYS A 1 304 ? -4.729 9.496 -36.311 1.00 87.69 304 LYS A C 1
ATOM 2398 O O . LYS A 1 304 ? -5.099 10.297 -37.153 1.00 87.69 304 LYS A O 1
ATOM 2403 N N . ALA A 1 305 ? -3.796 9.788 -35.405 1.00 84.25 305 ALA A N 1
ATOM 2404 C CA . ALA A 1 305 ? -3.172 11.109 -35.313 1.00 84.25 305 ALA A CA 1
ATOM 2405 C C . ALA A 1 305 ? -2.399 11.502 -36.586 1.00 84.25 305 ALA A C 1
ATOM 2407 O O . ALA A 1 305 ? -2.310 12.680 -36.918 1.00 84.25 305 ALA A O 1
ATOM 2408 N N . GLU A 1 306 ? -1.826 10.533 -37.298 1.00 82.31 306 GLU A N 1
ATOM 2409 C CA . GLU A 1 306 ? -1.124 10.765 -38.561 1.00 82.31 306 GLU A CA 1
ATOM 2410 C C . GLU A 1 306 ? -2.084 10.954 -39.743 1.00 82.31 306 GLU A C 1
ATOM 2412 O O . GLU A 1 306 ? -1.800 11.764 -40.620 1.00 82.31 306 GLU A O 1
ATOM 2417 N N . GLN A 1 307 ? -3.247 10.295 -39.730 1.00 76.06 307 GLN A N 1
ATOM 2418 C CA . GLN A 1 307 ? -4.325 10.527 -40.701 1.00 76.06 307 GLN A CA 1
ATOM 2419 C C . GLN A 1 307 ? -5.103 11.826 -40.440 1.00 76.06 307 GLN A C 1
ATOM 2421 O O . GLN A 1 307 ? -5.568 12.466 -41.379 1.00 76.06 307 GLN A O 1
ATOM 2426 N N . GLU A 1 308 ? -5.238 12.223 -39.175 1.00 73.19 308 GLU A N 1
ATOM 2427 C CA . GLU A 1 308 ? -5.904 13.459 -38.753 1.00 73.19 308 GLU A CA 1
ATOM 2428 C C . GLU A 1 308 ? -5.035 14.697 -38.946 1.00 73.19 308 GLU A C 1
ATOM 2430 O O . GLU A 1 308 ? -5.565 15.802 -38.883 1.00 73.19 308 GLU A O 1
ATOM 2435 N N . ARG A 1 309 ? -3.728 14.545 -39.207 1.00 63.22 309 ARG A N 1
ATOM 2436 C CA . ARG A 1 309 ? -2.893 15.645 -39.692 1.00 63.22 309 ARG A CA 1
ATOM 2437 C C . ARG A 1 309 ? -3.332 15.965 -41.118 1.00 63.22 309 ARG A C 1
ATOM 2439 O O . ARG A 1 309 ? -2.949 15.240 -42.040 1.00 63.22 309 ARG A O 1
ATOM 2446 N N . PRO A 1 310 ? -4.093 17.054 -41.343 1.00 49.84 310 PRO A N 1
ATOM 2447 C CA . PRO A 1 310 ? -4.309 17.523 -42.696 1.00 49.84 310 PRO A CA 1
ATOM 2448 C C . PRO A 1 310 ? -2.925 17.848 -43.253 1.00 49.84 310 PRO A C 1
ATOM 2450 O O . PRO A 1 310 ? -2.012 18.186 -42.498 1.00 49.84 310 PRO A O 1
ATOM 2453 N N . SER A 1 311 ? -2.744 17.747 -44.562 1.00 52.25 311 SER A N 1
ATOM 2454 C CA . SER A 1 311 ? -1.531 18.194 -45.237 1.00 52.25 311 SER A CA 1
ATOM 2455 C C . SER A 1 311 ? -1.267 19.682 -44.949 1.00 52.25 311 SER A C 1
ATOM 2457 O O . SER A 1 311 ? -1.611 20.552 -45.745 1.00 52.25 311 SER A O 1
ATOM 2459 N N . GLU A 1 312 ? -0.628 19.986 -43.818 1.00 50.22 312 GLU A N 1
ATOM 2460 C CA . GLU A 1 312 ? -0.074 21.284 -43.440 1.00 50.22 312 GLU A CA 1
ATOM 2461 C C . GLU A 1 312 ? 1.203 21.519 -44.259 1.00 50.22 312 GLU A C 1
ATOM 2463 O O . GLU A 1 312 ? 2.320 21.637 -43.764 1.00 50.22 312 GLU A O 1
ATOM 2468 N N . ARG A 1 313 ? 1.029 21.559 -45.580 1.00 47.88 313 ARG A N 1
ATOM 2469 C CA . ARG A 1 313 ? 1.870 22.338 -46.494 1.00 47.88 313 ARG A CA 1
ATOM 2470 C C . ARG A 1 313 ? 1.109 23.565 -47.006 1.00 47.88 313 ARG A C 1
ATOM 2472 O O . ARG A 1 313 ? 1.408 24.076 -48.077 1.00 47.88 313 ARG A O 1
ATOM 2479 N N . GLY A 1 314 ? 0.139 24.050 -46.233 1.00 46.03 314 GLY A N 1
ATOM 2480 C CA . GLY A 1 314 ? -0.386 25.407 -46.332 1.00 46.03 314 GLY A CA 1
ATOM 2481 C C . GLY A 1 314 ? 0.192 26.224 -45.184 1.00 46.03 314 GLY A C 1
ATOM 2482 O O . GLY A 1 314 ? -0.275 26.113 -44.059 1.00 46.03 314 GLY A O 1
ATOM 2483 N N . GLN A 1 315 ? 1.257 26.974 -45.461 1.00 46.56 315 GLN A N 1
ATOM 2484 C CA . GLN A 1 315 ? 1.968 27.831 -44.513 1.00 46.56 315 GLN A CA 1
ATOM 2485 C C . GLN A 1 315 ? 1.004 28.704 -43.698 1.00 46.56 315 GLN A C 1
ATOM 2487 O O . GLN A 1 315 ? 0.317 29.563 -44.252 1.00 46.56 315 GLN A O 1
ATOM 2492 N N . ALA A 1 316 ? 1.017 28.553 -42.373 1.00 47.38 316 ALA A N 1
ATOM 2493 C CA . ALA A 1 316 ? 0.584 29.622 -41.489 1.00 47.38 316 ALA A CA 1
ATOM 2494 C C . ALA A 1 316 ? 1.534 30.810 -41.716 1.00 47.38 316 ALA A C 1
ATOM 2496 O O . ALA A 1 316 ? 2.685 30.790 -41.279 1.00 47.38 316 ALA A O 1
ATOM 2497 N N . ARG A 1 317 ? 1.081 31.815 -42.475 1.00 52.28 317 ARG A N 1
ATOM 2498 C CA . ARG A 1 317 ? 1.799 33.083 -42.647 1.00 52.28 317 ARG A CA 1
ATOM 2499 C C . ARG A 1 317 ? 2.009 33.696 -41.265 1.00 52.28 317 ARG A C 1
ATOM 2501 O O . ARG A 1 317 ? 1.057 34.068 -40.585 1.00 52.28 317 ARG A O 1
ATOM 2508 N N . ASN A 1 318 ? 3.259 33.751 -40.821 1.00 60.66 318 ASN A N 1
ATOM 2509 C CA . ASN A 1 318 ? 3.603 34.365 -39.547 1.00 60.66 318 ASN A CA 1
ATOM 2510 C C . ASN A 1 318 ? 3.454 35.890 -39.657 1.00 60.66 318 ASN A C 1
ATOM 2512 O O . ASN A 1 318 ? 3.811 36.469 -40.680 1.00 60.66 318 ASN A O 1
ATOM 2516 N N . ARG A 1 319 ? 3.064 36.566 -38.564 1.00 57.59 319 ARG A N 1
ATOM 2517 C CA . ARG A 1 319 ? 2.995 38.049 -38.437 1.00 57.59 319 ARG A CA 1
ATOM 2518 C C . ARG A 1 319 ? 4.299 38.797 -38.786 1.00 57.59 319 ARG A C 1
ATOM 2520 O O . ARG A 1 319 ? 4.363 40.022 -38.685 1.00 57.59 319 ARG A O 1
ATOM 2527 N N . ALA A 1 320 ? 5.382 38.075 -39.060 1.00 55.28 320 ALA A N 1
ATOM 2528 C CA . ALA A 1 320 ? 6.634 38.621 -39.568 1.00 55.28 320 ALA A CA 1
ATOM 2529 C C . ALA A 1 320 ? 6.554 38.907 -41.080 1.00 55.28 320 ALA A C 1
ATOM 2531 O O . ALA A 1 320 ? 7.004 39.968 -41.500 1.00 55.28 320 ALA A O 1
ATOM 2532 N N . ASP A 1 321 ? 5.905 38.036 -41.861 1.00 60.34 321 ASP A N 1
ATOM 2533 C CA . ASP A 1 321 ? 5.680 38.253 -43.298 1.00 60.34 321 ASP A CA 1
ATOM 2534 C C . ASP A 1 321 ? 4.667 39.379 -43.533 1.00 60.34 321 ASP A C 1
ATOM 2536 O O . ASP A 1 321 ? 4.896 40.251 -44.364 1.00 60.34 321 ASP A O 1
ATOM 2540 N N . GLU A 1 322 ? 3.611 39.454 -42.715 1.00 60.53 322 GLU A N 1
ATOM 2541 C CA . GLU A 1 322 ? 2.633 40.555 -42.770 1.00 60.53 322 GLU A CA 1
ATOM 2542 C C . GLU A 1 322 ? 3.276 41.920 -42.471 1.00 60.53 322 GLU A C 1
ATOM 2544 O O . GLU A 1 322 ? 2.916 42.931 -43.075 1.00 60.53 322 GLU A O 1
ATOM 2549 N N . ARG A 1 323 ? 4.268 41.958 -41.570 1.00 64.06 323 ARG A N 1
ATOM 2550 C CA . ARG A 1 323 ? 5.051 43.171 -41.290 1.00 64.06 323 ARG A CA 1
ATOM 2551 C C . ARG A 1 323 ? 6.010 43.510 -42.428 1.00 64.06 323 ARG A C 1
ATOM 2553 O O . ARG A 1 323 ? 6.169 44.687 -42.736 1.00 64.06 323 ARG A O 1
ATOM 2560 N N . GLY A 1 324 ? 6.601 42.505 -43.074 1.00 68.19 324 GLY A N 1
ATOM 2561 C CA . GLY A 1 324 ? 7.429 42.691 -44.266 1.00 68.19 324 GLY A CA 1
ATOM 2562 C C . GLY A 1 324 ? 6.644 43.288 -45.436 1.00 68.19 324 GLY A C 1
ATOM 2563 O O . GLY A 1 324 ? 7.112 44.236 -46.068 1.00 68.19 324 GLY A O 1
ATOM 2564 N N . ASP A 1 325 ? 5.427 42.799 -45.673 1.00 69.62 325 ASP A N 1
ATOM 2565 C CA . ASP A 1 325 ? 4.550 43.300 -46.734 1.00 69.62 325 ASP A CA 1
ATOM 2566 C C . ASP A 1 325 ? 4.004 44.703 -46.421 1.00 69.62 325 ASP A C 1
ATOM 2568 O O . ASP A 1 325 ? 3.959 45.553 -47.311 1.00 69.62 325 ASP A O 1
ATOM 2572 N N . GLN A 1 326 ? 3.689 45.007 -45.155 1.00 69.50 326 GLN A N 1
ATOM 2573 C CA . GLN A 1 326 ? 3.317 46.366 -44.735 1.00 69.50 326 GLN A CA 1
ATOM 2574 C C . GLN A 1 326 ? 4.471 47.363 -44.899 1.00 69.50 326 GLN A C 1
ATOM 2576 O O . GLN A 1 326 ? 4.264 48.456 -45.424 1.00 69.50 326 GLN A O 1
ATOM 2581 N N . SER A 1 327 ? 5.696 46.999 -44.504 1.00 68.94 327 SER A N 1
ATOM 2582 C CA . SER A 1 327 ? 6.865 47.866 -44.697 1.00 68.94 327 SER A CA 1
ATOM 2583 C C . SER A 1 327 ? 7.178 48.092 -46.178 1.00 68.94 327 SER A C 1
ATOM 2585 O O . SER A 1 327 ? 7.492 49.215 -46.567 1.00 68.94 327 SER A O 1
ATOM 2587 N N . ARG A 1 328 ? 7.035 47.066 -47.026 1.00 73.56 328 ARG A N 1
ATOM 2588 C CA . ARG A 1 328 ? 7.201 47.199 -48.483 1.00 73.56 328 ARG A CA 1
ATOM 2589 C C . ARG A 1 328 ? 6.130 48.089 -49.113 1.00 73.56 328 ARG A C 1
ATOM 2591 O O . ARG A 1 328 ? 6.473 48.950 -49.915 1.00 73.56 328 ARG A O 1
ATOM 2598 N N . ALA A 1 329 ? 4.869 47.955 -48.701 1.00 78.88 329 ALA A N 1
ATOM 2599 C CA . ALA A 1 329 ? 3.778 48.801 -49.188 1.00 78.88 329 ALA A CA 1
ATOM 2600 C C . ALA A 1 329 ? 3.952 50.284 -48.805 1.00 78.88 329 ALA A C 1
ATOM 2602 O O . ALA A 1 329 ? 3.619 51.169 -49.593 1.00 78.88 329 ALA A O 1
ATOM 2603 N N . VAL A 1 330 ? 4.508 50.573 -47.622 1.00 76.31 330 VAL A N 1
ATOM 2604 C CA . VAL A 1 330 ? 4.841 51.949 -47.213 1.00 76.31 330 VAL A CA 1
ATOM 2605 C C . VAL A 1 330 ? 5.958 52.533 -48.082 1.00 76.31 330 VAL A C 1
ATOM 2607 O O . VAL A 1 330 ? 5.849 53.679 -48.511 1.00 76.31 330 VAL A O 1
ATOM 2610 N N . ILE A 1 331 ? 6.992 51.746 -48.398 1.00 78.62 331 ILE A N 1
ATOM 2611 C CA . ILE A 1 331 ? 8.090 52.178 -49.279 1.00 78.62 331 ILE A CA 1
ATOM 2612 C C . ILE A 1 331 ? 7.583 52.439 -50.708 1.00 78.62 331 ILE A C 1
ATOM 2614 O O . ILE A 1 331 ? 7.939 53.451 -51.308 1.00 78.62 331 ILE A O 1
ATOM 2618 N N . GLU A 1 332 ? 6.712 51.577 -51.237 1.00 78.88 332 GLU A N 1
ATOM 2619 C CA . GLU A 1 332 ? 6.107 51.743 -52.567 1.00 78.88 332 GLU A CA 1
ATOM 2620 C C . GLU A 1 332 ? 5.246 53.019 -52.651 1.00 78.88 332 GLU A C 1
ATOM 2622 O O . GLU A 1 332 ? 5.303 53.759 -53.634 1.00 78.88 332 GLU A O 1
ATOM 2627 N N . ASN A 1 333 ? 4.479 53.320 -51.595 1.00 79.25 333 ASN A N 1
ATOM 2628 C CA . ASN A 1 333 ? 3.672 54.539 -51.520 1.00 79.25 333 ASN A CA 1
ATOM 2629 C C . ASN A 1 333 ? 4.531 55.804 -51.392 1.00 79.25 333 ASN A C 1
ATOM 2631 O O . ASN A 1 333 ? 4.216 56.798 -52.043 1.00 79.25 333 ASN A O 1
ATOM 2635 N N . LEU A 1 334 ? 5.628 55.771 -50.622 1.00 76.56 334 LEU A N 1
ATOM 2636 C CA . LEU A 1 334 ? 6.578 56.889 -50.576 1.00 76.56 334 LEU A CA 1
ATOM 2637 C C . LEU A 1 334 ? 7.181 57.158 -51.957 1.00 76.56 334 LEU A C 1
ATOM 2639 O O . LEU A 1 334 ? 7.218 58.303 -52.396 1.00 76.56 334 LEU A O 1
ATOM 2643 N N . ARG A 1 335 ? 7.579 56.101 -52.673 1.00 79.25 335 ARG A N 1
ATOM 2644 C CA . ARG A 1 335 ? 8.152 56.224 -54.016 1.00 79.25 335 ARG A CA 1
ATOM 2645 C C . ARG A 1 335 ? 7.151 56.804 -55.020 1.00 79.25 335 ARG A C 1
ATOM 2647 O O . ARG A 1 335 ? 7.508 57.678 -55.802 1.00 79.25 335 ARG A O 1
ATOM 2654 N N . ARG A 1 336 ? 5.880 56.390 -54.954 1.00 80.81 336 ARG A N 1
ATOM 2655 C CA . ARG A 1 336 ? 4.799 56.995 -55.755 1.00 80.81 336 ARG A CA 1
ATOM 2656 C C . ARG A 1 336 ? 4.573 58.468 -55.428 1.00 80.81 336 ARG A C 1
ATOM 2658 O O . ARG A 1 336 ? 4.330 59.251 -56.341 1.00 80.81 336 ARG A O 1
ATOM 2665 N N . MET A 1 337 ? 4.651 58.852 -54.155 1.00 77.75 337 MET A N 1
ATOM 2666 C CA . MET A 1 337 ? 4.525 60.255 -53.757 1.00 77.75 337 MET A CA 1
ATOM 2667 C C . MET A 1 337 ? 5.707 61.096 -54.245 1.00 77.75 337 MET A C 1
ATOM 2669 O O . MET A 1 337 ? 5.496 62.215 -54.701 1.00 77.75 337 MET A O 1
ATOM 2673 N N . GLU A 1 338 ? 6.931 60.568 -54.211 1.00 74.31 338 GLU A N 1
ATOM 2674 C CA . GLU A 1 338 ? 8.114 61.245 -54.758 1.00 74.31 338 GLU A CA 1
ATOM 2675 C C . GLU A 1 338 ? 8.040 61.403 -56.283 1.00 74.31 338 GLU A C 1
ATOM 2677 O O . GLU A 1 338 ? 8.375 62.466 -56.805 1.00 74.31 338 GLU A O 1
ATOM 2682 N N . GLU A 1 339 ? 7.545 60.396 -57.006 1.00 76.12 339 GLU A N 1
ATOM 2683 C CA . GLU A 1 339 ? 7.313 60.484 -58.454 1.00 76.12 339 GLU A CA 1
ATOM 2684 C C . GLU A 1 339 ? 6.232 61.526 -58.792 1.00 76.12 339 GLU A C 1
ATOM 2686 O O . GLU A 1 339 ? 6.424 62.335 -59.701 1.00 76.12 339 GLU A O 1
ATOM 2691 N N . GLN A 1 340 ? 5.141 61.583 -58.020 1.00 72.25 340 GLN A N 1
ATOM 2692 C CA . GLN A 1 340 ? 4.094 62.603 -58.171 1.00 72.25 340 GLN A CA 1
ATOM 2693 C C . GLN A 1 340 ? 4.593 64.011 -57.824 1.00 72.25 340 GLN A C 1
ATOM 2695 O O . GLN A 1 340 ? 4.275 64.966 -58.530 1.00 72.25 340 GLN A O 1
ATOM 2700 N N . HIS A 1 341 ? 5.407 64.150 -56.777 1.00 70.19 341 HIS A N 1
ATOM 2701 C CA . HIS A 1 341 ? 6.010 65.424 -56.388 1.00 70.19 341 HIS A CA 1
ATOM 2702 C C . HIS A 1 341 ? 7.032 65.907 -57.431 1.00 70.19 341 HIS A C 1
ATOM 2704 O O . HIS A 1 341 ? 7.078 67.089 -57.759 1.00 70.19 341 HIS A O 1
ATOM 2710 N N . THR A 1 342 ? 7.802 64.991 -58.025 1.00 66.06 342 THR A N 1
ATOM 2711 C CA . THR A 1 342 ? 8.750 65.308 -59.105 1.00 66.06 342 THR A CA 1
ATOM 2712 C C . THR A 1 342 ? 8.023 65.729 -60.387 1.00 66.06 342 THR A C 1
ATOM 2714 O O . THR A 1 342 ? 8.437 66.688 -61.035 1.00 66.06 342 THR A O 1
ATOM 2717 N N . GLN A 1 343 ? 6.905 65.074 -60.728 1.00 63.44 343 GLN A N 1
ATOM 2718 C CA . GLN A 1 343 ? 6.051 65.468 -61.858 1.00 63.44 343 GLN A CA 1
ATOM 2719 C C . GLN A 1 343 ? 5.348 66.815 -61.627 1.00 63.44 343 GLN A C 1
ATOM 2721 O O . GLN A 1 343 ? 5.225 67.596 -62.568 1.00 63.44 343 GLN A O 1
ATOM 2726 N N . ALA A 1 344 ? 4.935 67.119 -60.392 1.00 61.84 344 ALA A N 1
ATOM 2727 C CA . ALA A 1 344 ? 4.357 68.415 -60.035 1.00 61.84 344 ALA A CA 1
ATOM 2728 C C . ALA A 1 344 ? 5.381 69.557 -60.161 1.00 61.84 344 ALA A C 1
ATOM 2730 O O . ALA A 1 344 ? 5.082 70.579 -60.771 1.00 61.84 344 ALA A O 1
ATOM 2731 N N . ILE A 1 345 ? 6.618 69.352 -59.688 1.00 59.72 345 ILE A N 1
ATOM 2732 C CA . ILE A 1 345 ? 7.703 70.341 -59.822 1.00 59.72 345 ILE A CA 1
ATOM 2733 C C . ILE A 1 345 ? 8.085 70.566 -61.293 1.00 59.72 345 ILE A C 1
ATOM 2735 O O . ILE A 1 345 ? 8.357 71.696 -61.690 1.00 59.72 345 ILE A O 1
ATOM 2739 N N . GLN A 1 346 ? 8.091 69.519 -62.125 1.00 56.69 346 GLN A N 1
ATOM 2740 C CA . GLN A 1 346 ? 8.356 69.661 -63.563 1.00 56.69 346 GLN A CA 1
ATOM 2741 C C . GLN A 1 346 ? 7.215 70.355 -64.326 1.00 56.69 346 GLN A C 1
ATOM 2743 O O . GLN A 1 346 ? 7.476 70.969 -65.357 1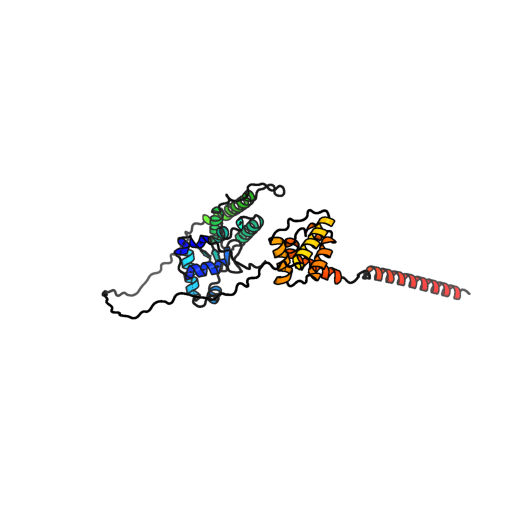.00 56.69 346 GLN A O 1
ATOM 2748 N N . GLY A 1 347 ? 5.976 70.285 -63.827 1.00 57.12 347 GLY A N 1
ATOM 2749 C CA . GLY A 1 347 ? 4.823 70.995 -64.388 1.00 57.12 347 GLY A CA 1
ATOM 2750 C C . GLY A 1 347 ? 4.741 72.478 -64.006 1.00 57.12 347 GLY A C 1
ATOM 2751 O O . GLY A 1 347 ? 4.136 73.242 -64.745 1.00 57.12 347 GLY A O 1
ATOM 2752 N N . GLU A 1 348 ? 5.354 72.893 -62.892 1.00 52.66 348 GLU A N 1
ATOM 2753 C CA . GLU A 1 348 ? 5.431 74.303 -62.459 1.00 52.66 348 GLU A CA 1
ATOM 2754 C C . GLU A 1 348 ? 6.656 75.063 -63.019 1.00 52.66 348 GLU A C 1
ATOM 2756 O O . GLU A 1 348 ? 6.762 76.276 -62.842 1.00 52.66 348 GLU A O 1
ATOM 2761 N N . LEU A 1 349 ? 7.584 74.371 -63.694 1.00 50.72 349 LEU A N 1
ATOM 2762 C CA . LEU A 1 349 ? 8.811 74.934 -64.292 1.00 50.72 349 LEU A CA 1
ATOM 2763 C C . LEU A 1 349 ? 8.786 75.018 -65.836 1.00 50.72 349 LEU A C 1
ATOM 2765 O O . LEU A 1 349 ? 9.814 75.331 -66.444 1.00 50.72 349 LEU A O 1
ATOM 2769 N N . LEU A 1 350 ? 7.628 74.774 -66.457 1.00 47.38 350 LEU A N 1
ATOM 2770 C CA . LEU A 1 350 ? 7.297 75.050 -67.865 1.00 47.38 350 LEU A CA 1
ATOM 2771 C C . LEU A 1 350 ? 6.200 76.115 -67.922 1.00 47.38 350 LEU A C 1
ATOM 2773 O O . LEU A 1 350 ? 6.247 76.939 -68.864 1.00 47.38 350 LEU A O 1
#

Nearest PDB structures (foldseek):
  7b24-assembly1_D  TM=3.541E-01  e=2.839E-01  Saccharopolyspora erythraea NRRL 2338
  6kta-assembly1_A  TM=3.256E-01  e=1.109E+00  Halalkalibacterium halodurans C-125

Mean predicted aligned error: 20.22 Å

Radius of gyration: 37.74 Å; Cα contacts (8 Å, |Δi|>4): 267; chains: 1; bounding box: 64×112×119 Å